Protein AF-A0A9P5NKW7-F1 (afdb_monomer)

Secondary structure (DSSP, 8-state):
-----SS--EEEEEETTEEEEEEEES-SSSS--S---PPPSS--EEEEE--SPPPTTTHHHHHHHHHT---TT--EEEE---GGG---TT-HHHHHHHHH-TT--EEEE-HHHHHHHHTSPTT---STT--EEEEES--TTT---HHHHHHHHTT----EEEEES---SB-GGGGGSTTPEEEEE-TTSSPEEEEETTSS-GGGGB-TTHHHHHHHHHHHHHS--PPP---

Organism: Gymnopilus junonius (NCBI:txid109634)

Nearest PDB structures (foldseek):
  4yrd-assembly1_B  TM=2.987E-01  e=3.226E-01  Staphylococcus aureus subsp. aureus Mu50
  3k9e-assembly1_A  TM=4.308E-01  e=2.677E+00  Escherichia coli O6

Mean predicted aligned error: 11.88 Å

Sequence (231 aa):
MYFTSNKAISLSVKLKNYNFEFGVVPSIDSPLPRISTERPTHKPTFYINLSSKFPSGSTNSFLTSFANIHFPSCAYLDFRPHPSSGLNERWPEVSAFIKSLSSVETLATVDYGIDVLQKCPEGELIMPSLRKIKLDNATPEDIHWSFLAVREKLGVPVSVLYLSGSQIGDWGFCDNFHGMKVVWKSGLGETEAEYTCGTGEPEKLNFGYLQRLDEELLELALAPVLPPNFQ

Foldseek 3Di:
DDDDPPPDQWDWDDDPQFTKIKGFDPDPPDDDDDDDPDDDPDQGQIEIARATQDDPPVVLVVLQVQLPDADQRNQEYEYEYDPNSPLDLDRVSLLSNQQSQQNHQEYEYEQVRQVSQVSRDQLDDGNLNHAEYEYEPYEPVSHDCVVQVSCVVVVRHHQEYEYYDDYAAQPLVCLVVANRKYWYADPPDNDIDIDGRVPPCSVVRHPHPRPVCNVVVVCVVPPPPDPPPDD

Radius of gyration: 20.82 Å; Cα contacts (8 Å, |Δi|>4): 394; chains: 1; bounding box: 42×44×82 Å

Solvent-accessible surface area (backbone atoms only — not comparable to full-atom values): 13249 Å² total; per-residue (Å²): 138,88,85,87,64,101,74,71,56,56,52,70,51,72,48,97,95,25,56,35,38,30,35,42,59,79,72,91,88,64,82,85,69,77,87,75,88,75,80,71,92,62,84,66,36,25,34,45,36,46,60,35,61,52,63,89,83,47,52,57,64,50,32,48,62,46,29,77,42,80,38,85,55,28,35,32,34,36,42,36,51,45,92,83,42,70,84,58,79,79,47,68,34,58,43,40,28,49,50,27,34,46,37,19,29,32,39,34,30,30,50,63,30,52,56,57,59,52,48,34,66,85,94,61,84,58,29,68,44,32,32,33,36,37,37,43,60,40,48,58,87,80,43,83,59,62,56,55,55,52,30,43,77,72,74,45,47,59,46,33,41,34,48,39,78,72,59,46,39,64,44,36,73,52,32,79,45,66,68,22,31,41,34,34,68,52,77,99,53,91,49,74,42,76,48,59,22,60,74,82,63,40,73,81,40,49,38,69,64,62,64,64,53,54,51,53,50,49,51,63,72,66,50,78,80,74,74,82,83,83,127

Structure (mmCIF, N/CA/C/O backbone):
data_AF-A0A9P5NKW7-F1
#
_entry.id   AF-A0A9P5NKW7-F1
#
loop_
_atom_site.group_PDB
_atom_site.id
_atom_site.type_symbol
_atom_site.label_atom_id
_atom_site.label_alt_id
_atom_site.label_comp_id
_atom_site.label_asym_id
_atom_site.label_entity_id
_atom_site.label_seq_id
_atom_site.pdbx_PDB_ins_code
_atom_site.Cartn_x
_atom_site.Cartn_y
_atom_site.Cartn_z
_atom_site.occupancy
_atom_site.B_iso_or_equiv
_atom_site.auth_seq_id
_atom_site.auth_comp_id
_atom_site.auth_asym_id
_atom_site.auth_atom_id
_atom_site.pdbx_PDB_model_num
ATOM 1 N N . MET A 1 1 ? 13.248 -13.276 -21.783 1.00 32.78 1 MET A N 1
ATOM 2 C CA . MET A 1 1 ? 12.673 -14.530 -21.245 1.00 32.78 1 MET A CA 1
ATOM 3 C C . MET A 1 1 ? 11.161 -14.380 -21.334 1.00 32.78 1 MET A C 1
ATOM 5 O O . MET A 1 1 ? 10.641 -13.454 -20.732 1.00 32.78 1 MET A O 1
ATOM 9 N N . TYR A 1 2 ? 10.482 -15.164 -22.175 1.00 25.14 2 TYR A N 1
ATOM 10 C CA . TYR A 1 2 ? 9.037 -15.033 -22.393 1.00 25.14 2 TYR A CA 1
ATOM 11 C C . TYR A 1 2 ? 8.303 -16.031 -21.499 1.00 25.14 2 TYR A C 1
ATOM 13 O O . TYR A 1 2 ? 8.447 -17.237 -21.681 1.00 25.14 2 TYR A O 1
ATOM 21 N N . PHE A 1 3 ? 7.535 -15.530 -20.535 1.00 37.25 3 PHE A N 1
ATOM 22 C CA . PHE A 1 3 ? 6.660 -16.354 -19.710 1.00 37.25 3 PHE A CA 1
ATOM 23 C C . PHE A 1 3 ? 5.241 -16.258 -20.263 1.00 37.25 3 PHE A C 1
ATOM 25 O O . PHE A 1 3 ? 4.563 -15.251 -20.087 1.00 37.25 3 PHE A O 1
ATOM 32 N N . THR A 1 4 ? 4.783 -17.302 -20.950 1.00 35.28 4 THR A N 1
ATOM 33 C CA . THR A 1 4 ? 3.357 -17.490 -21.230 1.00 35.28 4 THR A CA 1
ATOM 34 C C . THR A 1 4 ? 2.832 -18.459 -20.192 1.00 35.28 4 THR A C 1
ATOM 36 O O . THR A 1 4 ? 3.225 -19.621 -20.129 1.00 35.28 4 THR A O 1
ATOM 39 N N . SER A 1 5 ? 2.018 -17.950 -19.279 1.00 37.78 5 SER A N 1
ATOM 40 C CA . SER A 1 5 ? 1.606 -18.735 -18.134 1.00 37.78 5 SER A CA 1
ATOM 41 C C . SER A 1 5 ? 0.165 -18.433 -17.761 1.00 37.78 5 SER A C 1
ATOM 43 O O . SER A 1 5 ? -0.155 -17.654 -16.870 1.00 37.78 5 SER A O 1
ATOM 45 N N . ASN A 1 6 ? -0.712 -19.183 -18.397 1.00 37.75 6 ASN A N 1
ATOM 46 C CA . ASN A 1 6 ? -2.067 -19.433 -17.944 1.00 37.75 6 ASN A CA 1
ATOM 47 C C . ASN A 1 6 ? -2.066 -20.514 -16.829 1.00 37.75 6 ASN A C 1
ATOM 49 O O . ASN A 1 6 ? -3.134 -20.968 -16.427 1.00 37.75 6 ASN A O 1
ATOM 53 N N . LYS A 1 7 ? -0.880 -20.995 -16.395 1.00 36.28 7 LYS A N 1
ATOM 54 C CA . LYS A 1 7 ? -0.697 -22.193 -15.549 1.00 36.28 7 LYS A CA 1
ATOM 55 C C . LYS A 1 7 ? 0.488 -22.177 -14.564 1.00 36.28 7 LYS A C 1
ATOM 57 O O . LYS A 1 7 ? 0.599 -23.122 -13.791 1.00 36.28 7 LYS A O 1
ATOM 62 N N . ALA A 1 8 ? 1.403 -21.209 -14.592 1.00 39.75 8 ALA A N 1
ATOM 63 C CA . ALA A 1 8 ? 2.494 -21.158 -13.617 1.00 39.75 8 ALA A CA 1
ATOM 64 C C . ALA A 1 8 ? 1.936 -20.785 -12.247 1.00 39.75 8 ALA A C 1
ATOM 66 O O . ALA A 1 8 ? 1.213 -19.803 -12.092 1.00 39.75 8 ALA A O 1
ATOM 67 N N . ILE A 1 9 ? 2.284 -21.627 -11.280 1.00 41.47 9 ILE A N 1
ATOM 68 C CA . ILE A 1 9 ? 1.837 -21.562 -9.889 1.00 41.47 9 ILE A CA 1
ATOM 69 C C . ILE A 1 9 ? 2.855 -20.780 -9.050 1.00 41.47 9 ILE A C 1
ATOM 71 O O . ILE A 1 9 ? 2.509 -20.244 -8.014 1.00 41.47 9 ILE A O 1
ATOM 75 N N . SER A 1 10 ? 4.107 -20.671 -9.489 1.00 39.38 10 SER A N 1
ATOM 76 C CA . SER A 1 10 ? 5.105 -19.750 -8.948 1.00 39.38 10 SER A CA 1
ATOM 77 C C . SER A 1 10 ? 6.335 -19.717 -9.849 1.00 39.38 10 SER A C 1
ATOM 79 O O . SER A 1 10 ? 6.621 -20.672 -10.568 1.00 39.38 10 SER A O 1
ATOM 81 N N . LEU A 1 11 ? 7.058 -18.603 -9.841 1.00 43.22 11 LEU A N 1
ATOM 82 C CA . LEU A 1 11 ? 8.404 -18.462 -10.378 1.00 43.22 11 LEU A CA 1
ATOM 83 C C . LEU A 1 11 ? 9.271 -17.868 -9.258 1.00 43.22 11 LEU A C 1
ATOM 85 O O . LEU A 1 11 ? 9.282 -16.677 -9.040 1.00 43.22 11 LEU A O 1
ATOM 89 N N . SER A 1 12 ? 10.019 -18.664 -8.504 1.00 41.38 12 SER A N 1
ATOM 90 C CA . SER A 1 12 ? 10.963 -18.108 -7.520 1.00 41.38 12 SER A CA 1
ATOM 91 C C . SER A 1 12 ? 12.331 -17.908 -8.178 1.00 41.38 12 SER A C 1
ATOM 93 O O . SER A 1 12 ? 12.957 -18.880 -8.599 1.00 41.38 12 SER A O 1
ATOM 95 N N . VAL A 1 13 ? 12.802 -16.663 -8.302 1.00 42.28 13 VAL A N 1
ATOM 96 C CA . VAL A 1 13 ? 14.152 -16.334 -8.788 1.00 42.28 13 VAL A CA 1
ATOM 97 C C . VAL A 1 13 ? 15.055 -16.060 -7.583 1.00 42.28 13 VAL A C 1
ATOM 99 O O . VAL A 1 13 ? 15.195 -14.939 -7.104 1.00 42.28 13 VAL A O 1
ATOM 102 N N . LYS A 1 14 ? 15.699 -17.114 -7.079 1.00 37.34 14 LYS A N 1
ATOM 103 C CA . LYS A 1 14 ? 16.679 -17.013 -5.988 1.00 37.34 14 LYS A CA 1
ATOM 104 C C . LYS A 1 14 ? 18.072 -16.804 -6.575 1.00 37.34 14 LYS A C 1
ATOM 106 O O . LYS A 1 14 ? 18.708 -17.751 -7.035 1.00 37.34 14 LYS A O 1
ATOM 111 N N . LEU A 1 15 ? 18.554 -15.566 -6.569 1.00 37.56 15 LEU A N 1
ATOM 112 C CA . LEU A 1 15 ? 19.948 -15.249 -6.887 1.00 37.56 15 LEU A CA 1
ATOM 113 C C . LEU A 1 15 ? 20.721 -15.335 -5.572 1.00 37.56 15 LEU A C 1
ATOM 115 O O . LEU A 1 15 ? 20.361 -14.640 -4.640 1.00 37.56 15 LEU A O 1
ATOM 119 N N . LYS A 1 16 ? 21.727 -16.213 -5.440 1.00 34.19 16 LYS A N 1
ATOM 120 C CA . LYS A 1 16 ? 22.488 -16.432 -4.185 1.00 34.19 16 LYS A CA 1
ATOM 121 C C . LYS A 1 16 ? 22.707 -15.116 -3.398 1.00 34.19 16 LYS A C 1
ATOM 123 O O . LYS A 1 16 ? 23.483 -14.277 -3.845 1.00 34.19 16 LYS A O 1
ATOM 128 N N . ASN A 1 17 ? 22.038 -14.994 -2.241 1.00 39.59 17 ASN A N 1
ATOM 129 C CA . ASN A 1 17 ? 21.960 -13.849 -1.303 1.00 39.59 17 ASN A CA 1
ATOM 130 C C . ASN A 1 17 ? 20.841 -12.806 -1.516 1.00 39.59 17 ASN A C 1
ATOM 132 O O . ASN A 1 17 ? 20.752 -11.869 -0.727 1.00 39.59 17 ASN A O 1
ATOM 136 N N . TYR A 1 18 ? 19.956 -13.001 -2.495 1.00 48.72 18 TYR A N 1
ATOM 137 C CA . TYR A 1 18 ? 18.837 -12.128 -2.853 1.00 48.72 18 TYR A CA 1
ATOM 138 C C . TYR A 1 18 ? 17.641 -12.977 -3.340 1.00 48.72 18 TYR A C 1
ATOM 140 O O . TYR A 1 18 ? 17.708 -13.688 -4.345 1.00 48.72 18 TYR A O 1
ATOM 148 N N . ASN A 1 19 ? 16.534 -12.936 -2.607 1.00 45.62 19 ASN A N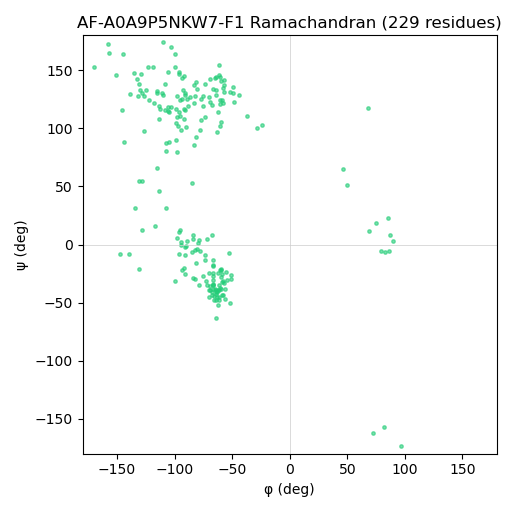 1
ATOM 149 C CA . ASN A 1 19 ? 15.293 -13.632 -2.928 1.00 45.62 19 ASN A CA 1
ATOM 150 C C . ASN A 1 19 ? 14.357 -12.735 -3.753 1.00 45.62 19 ASN A C 1
ATOM 152 O O . ASN A 1 19 ? 13.874 -11.712 -3.266 1.00 45.62 19 ASN A O 1
ATOM 156 N N . PHE A 1 20 ? 14.068 -13.155 -4.981 1.00 51.59 20 PHE A N 1
ATOM 157 C CA . PHE A 1 20 ? 12.930 -12.675 -5.756 1.00 51.59 20 PHE A CA 1
ATOM 158 C C . PHE A 1 20 ? 11.947 -13.824 -5.872 1.00 51.59 20 PHE A C 1
ATOM 160 O O . PHE A 1 20 ? 12.329 -14.942 -6.219 1.00 51.59 20 PHE A O 1
ATOM 167 N N . GLU A 1 21 ? 10.682 -13.578 -5.578 1.00 50.88 21 GLU A N 1
ATOM 168 C CA . GLU A 1 21 ? 9.674 -14.621 -5.671 1.00 50.88 21 GLU A CA 1
ATOM 169 C C . GLU A 1 21 ? 8.461 -14.127 -6.436 1.00 50.88 21 GLU A C 1
ATOM 171 O O . GLU A 1 21 ? 7.901 -13.079 -6.142 1.00 50.88 21 GLU A O 1
ATOM 176 N N . PHE A 1 22 ? 8.072 -14.900 -7.435 1.00 50.91 22 PHE A N 1
ATOM 177 C CA . PHE A 1 22 ? 6.792 -14.830 -8.101 1.00 50.91 22 PHE A CA 1
ATOM 178 C C . PHE A 1 22 ? 6.003 -16.063 -7.661 1.00 50.91 22 PHE A C 1
ATOM 180 O O . PHE A 1 22 ? 6.562 -17.158 -7.598 1.00 50.91 22 PHE A O 1
ATOM 187 N N . GLY A 1 23 ? 4.717 -15.937 -7.371 1.00 47.47 23 GLY A N 1
ATOM 188 C CA . GLY A 1 23 ? 3.928 -17.050 -6.839 1.00 47.47 23 GLY A CA 1
ATOM 189 C C . GLY A 1 23 ? 2.441 -16.907 -7.081 1.00 47.47 23 GLY A C 1
ATOM 190 O O . GLY A 1 23 ? 1.994 -15.829 -7.431 1.00 47.47 23 GLY A O 1
ATOM 191 N N . VAL A 1 24 ? 1.680 -17.983 -6.913 1.00 42.53 24 VAL A N 1
ATOM 192 C CA . VAL A 1 24 ? 0.218 -18.030 -6.866 1.00 42.53 24 VAL A CA 1
ATOM 193 C C . VAL A 1 24 ? -0.148 -18.436 -5.451 1.00 42.53 24 VAL A C 1
ATOM 195 O O . VAL A 1 24 ? 0.241 -19.516 -5.007 1.00 42.53 24 VAL A O 1
ATOM 198 N N . VAL A 1 25 ? -0.879 -17.587 -4.733 1.00 48.41 25 VAL A N 1
ATOM 199 C CA . VAL A 1 25 ? -1.237 -17.879 -3.341 1.00 48.41 25 VAL A CA 1
ATOM 200 C C . VAL A 1 25 ? -2.578 -18.609 -3.251 1.00 48.41 25 VAL A C 1
ATOM 202 O O . VAL A 1 25 ? -3.577 -18.087 -3.752 1.00 48.41 25 VAL A O 1
ATOM 205 N N . PRO A 1 26 ? -2.668 -19.749 -2.545 1.00 40.06 26 PRO A N 1
ATOM 206 C CA . PRO A 1 26 ? -3.897 -20.180 -1.905 1.00 40.06 26 PRO A CA 1
ATOM 207 C C . PRO A 1 26 ? -3.871 -19.687 -0.445 1.00 40.06 26 PRO A C 1
ATOM 209 O O . PRO A 1 26 ? -3.238 -20.306 0.399 1.00 40.06 26 PRO A O 1
ATOM 212 N N . SER A 1 27 ? -4.543 -18.569 -0.148 1.00 36.41 27 SER A N 1
ATOM 213 C CA . SER A 1 27 ? -4.674 -17.925 1.183 1.00 36.41 27 SER A CA 1
ATOM 214 C C . SER A 1 27 ? -3.401 -17.296 1.799 1.00 36.41 27 SER A C 1
ATOM 216 O O . SER A 1 27 ? -2.413 -17.964 2.072 1.00 36.41 27 SER A O 1
ATOM 218 N N . ILE A 1 28 ? -3.435 -15.974 2.013 1.00 42.22 28 ILE A N 1
ATOM 219 C CA . ILE A 1 28 ? -2.327 -15.143 2.541 1.00 42.22 28 ILE A CA 1
ATOM 220 C C . ILE A 1 28 ? -2.354 -15.048 4.081 1.00 42.22 28 ILE A C 1
ATOM 222 O O . ILE A 1 28 ? -1.456 -14.466 4.678 1.00 42.22 28 ILE A O 1
ATOM 226 N N . ASP A 1 29 ? -3.329 -15.663 4.751 1.00 37.03 29 ASP A N 1
ATOM 227 C CA . ASP A 1 29 ? -3.593 -15.399 6.171 1.00 37.03 29 ASP A CA 1
ATOM 228 C C . ASP A 1 29 ? -3.172 -16.545 7.119 1.00 37.03 29 ASP A C 1
ATOM 230 O O . ASP A 1 29 ? -3.781 -16.745 8.165 1.00 37.03 29 ASP A O 1
ATOM 234 N N . SER A 1 30 ? -2.126 -17.326 6.809 1.00 30.80 30 SER A N 1
ATOM 235 C CA . SER A 1 30 ? -1.615 -18.357 7.740 1.00 30.80 30 SER A CA 1
ATOM 236 C C . SER A 1 30 ? -0.110 -18.634 7.593 1.00 30.80 30 SER A C 1
ATOM 238 O O . SER A 1 30 ? 0.407 -18.594 6.473 1.00 30.80 30 SER A O 1
ATOM 240 N N . PRO A 1 31 ? 0.615 -18.949 8.692 1.00 31.34 31 PRO A N 1
ATOM 241 C CA . PRO A 1 31 ? 1.996 -19.421 8.612 1.00 31.34 31 PRO A CA 1
ATOM 242 C C . PRO A 1 31 ? 2.040 -20.693 7.759 1.00 31.34 31 PRO A C 1
ATOM 244 O O . PRO A 1 31 ? 1.191 -21.564 7.933 1.00 31.34 31 PRO A O 1
ATOM 247 N N . LEU A 1 32 ? 3.010 -20.764 6.833 1.00 31.06 32 LEU A N 1
ATOM 248 C CA . LEU A 1 32 ? 3.194 -21.824 5.828 1.00 31.06 32 LEU A CA 1
ATOM 249 C C . LEU A 1 32 ? 2.649 -23.190 6.294 1.00 31.06 32 LEU A C 1
ATOM 251 O O . LEU A 1 32 ? 3.341 -23.900 7.035 1.00 31.06 32 LEU A O 1
ATOM 255 N N . PRO A 1 33 ? 1.446 -23.608 5.855 1.00 30.36 33 PRO A N 1
ATOM 256 C CA . PRO A 1 33 ? 1.021 -24.969 6.079 1.00 30.36 33 PRO A CA 1
ATOM 257 C C . PRO A 1 33 ? 1.890 -25.870 5.205 1.00 30.36 33 PRO A C 1
ATOM 259 O O . PRO A 1 33 ? 2.236 -25.538 4.066 1.00 30.36 33 PRO A O 1
ATOM 262 N N . ARG A 1 34 ? 2.247 -27.037 5.748 1.00 32.50 34 ARG A N 1
ATOM 263 C CA . ARG A 1 34 ? 2.820 -28.140 4.972 1.00 32.50 34 ARG A CA 1
ATOM 264 C C . ARG A 1 34 ? 2.017 -28.302 3.681 1.00 32.50 34 ARG A C 1
ATOM 266 O O . ARG A 1 34 ? 0.795 -28.380 3.741 1.00 32.50 34 ARG A O 1
ATOM 273 N N . ILE A 1 35 ? 2.740 -28.329 2.561 1.00 27.39 35 ILE A N 1
ATOM 274 C CA . ILE A 1 35 ? 2.269 -28.481 1.177 1.00 27.39 35 ILE A CA 1
ATOM 275 C C . ILE A 1 35 ? 0.912 -29.202 1.124 1.00 27.39 35 ILE A C 1
ATOM 277 O O . ILE A 1 35 ? 0.843 -30.421 1.279 1.00 27.39 35 ILE A O 1
ATOM 281 N N . SER A 1 36 ? -0.157 -28.433 0.912 1.00 30.86 36 SER A N 1
ATOM 282 C CA . SER A 1 36 ? -1.475 -28.970 0.582 1.00 30.86 36 SER A CA 1
ATOM 283 C C . SER A 1 36 ? -1.533 -29.252 -0.919 1.00 30.86 36 SER A C 1
ATOM 285 O O . SER A 1 36 ? -1.039 -28.468 -1.729 1.00 30.86 36 SER A O 1
ATOM 287 N N . THR A 1 37 ? -2.106 -30.397 -1.289 1.00 31.59 37 THR A N 1
ATOM 288 C CA . THR A 1 37 ? -2.250 -30.851 -2.684 1.00 31.59 37 THR A CA 1
ATOM 289 C C . THR A 1 37 ? -3.632 -30.550 -3.270 1.00 31.59 37 THR A C 1
ATOM 291 O O . THR A 1 37 ? -3.918 -30.930 -4.407 1.00 31.59 37 THR A O 1
ATOM 294 N N . GLU A 1 38 ? -4.490 -29.841 -2.536 1.00 27.61 38 GLU A N 1
ATOM 295 C CA . GLU A 1 38 ? -5.820 -29.476 -3.021 1.00 27.61 38 GLU A CA 1
ATOM 296 C C . GLU A 1 38 ? -5.769 -28.259 -3.955 1.00 27.61 38 GLU A C 1
ATOM 298 O O . GLU A 1 38 ? -5.106 -27.255 -3.688 1.00 27.61 38 GLU A O 1
ATOM 303 N N . ARG A 1 39 ? -6.469 -28.356 -5.095 1.00 32.16 39 ARG A N 1
ATOM 304 C CA . ARG A 1 39 ? -6.562 -27.273 -6.084 1.00 32.16 39 ARG A CA 1
ATOM 305 C C . ARG A 1 39 ? -7.395 -26.118 -5.515 1.00 32.16 39 ARG A C 1
ATOM 307 O O . ARG A 1 39 ? -8.573 -26.341 -5.237 1.00 32.16 39 ARG A O 1
ATOM 314 N N . PRO A 1 40 ? -6.867 -24.885 -5.436 1.00 36.88 40 PRO A N 1
ATOM 315 C CA . PRO A 1 40 ? -7.687 -23.735 -5.087 1.00 36.88 40 PRO A CA 1
ATOM 316 C C . PRO A 1 40 ? -8.749 -23.491 -6.172 1.00 36.88 40 PRO A C 1
ATOM 318 O O . PRO A 1 40 ? -8.454 -23.492 -7.367 1.00 36.88 40 PRO A O 1
ATOM 321 N N . THR A 1 41 ? -9.995 -23.287 -5.747 1.00 38.31 41 THR A N 1
ATOM 322 C CA . THR A 1 41 ? -11.176 -23.014 -6.590 1.00 38.31 41 THR A CA 1
ATOM 323 C C . THR A 1 41 ? -11.279 -21.552 -7.049 1.00 38.31 41 THR A C 1
ATOM 325 O O . THR A 1 41 ? -12.154 -21.218 -7.847 1.00 38.31 41 THR A O 1
ATOM 328 N N . HIS A 1 42 ? -10.379 -20.675 -6.592 1.00 44.00 42 HIS A N 1
ATOM 329 C CA . HIS A 1 42 ? -10.336 -19.252 -6.942 1.00 44.00 42 HIS A CA 1
ATOM 330 C C . HIS A 1 42 ? -9.287 -18.954 -8.029 1.00 44.00 42 HIS A C 1
ATOM 332 O O . HIS A 1 42 ? -8.297 -19.676 -8.163 1.00 44.00 42 HIS A O 1
ATOM 338 N N . LYS A 1 43 ? -9.507 -17.886 -8.822 1.00 44.34 43 LYS A N 1
ATOM 339 C CA . LYS A 1 43 ? -8.534 -17.390 -9.817 1.00 44.34 43 LYS A CA 1
ATOM 340 C C . LYS A 1 43 ? -7.152 -17.254 -9.155 1.00 44.34 43 LYS A C 1
ATOM 342 O O . LYS A 1 43 ? -7.085 -16.733 -8.046 1.00 44.34 43 LYS A O 1
ATOM 347 N N . PRO A 1 44 ? -6.068 -17.697 -9.812 1.00 43.59 44 PRO A N 1
ATOM 348 C CA . PRO A 1 44 ? -4.741 -17.672 -9.217 1.00 43.59 44 PRO A CA 1
ATOM 349 C C . PRO A 1 44 ? -4.318 -16.230 -8.911 1.00 43.59 44 PRO A C 1
ATOM 351 O O . PRO A 1 44 ? -4.129 -15.430 -9.825 1.00 43.59 44 PRO A O 1
ATOM 354 N N . THR A 1 45 ? -4.170 -15.904 -7.627 1.00 49.69 45 THR A N 1
ATOM 355 C CA . THR A 1 45 ? -3.655 -14.612 -7.166 1.00 49.69 45 THR A CA 1
ATOM 356 C C . THR A 1 45 ? -2.140 -14.621 -7.319 1.00 49.69 45 THR A C 1
ATOM 358 O O . THR A 1 45 ? -1.444 -15.211 -6.494 1.00 49.69 45 THR A O 1
ATOM 361 N N . PHE A 1 46 ? -1.629 -14.030 -8.400 1.00 50.38 46 PHE A N 1
ATOM 362 C CA . PHE A 1 46 ? -0.187 -13.901 -8.602 1.00 50.38 46 PHE A CA 1
ATOM 363 C C . PHE A 1 46 ? 0.393 -12.829 -7.665 1.00 50.38 46 PHE A C 1
ATOM 365 O O . PHE A 1 46 ? -0.245 -11.789 -7.520 1.00 50.38 46 PHE A O 1
ATOM 372 N N . TYR A 1 47 ? 1.563 -13.078 -7.058 1.00 52.78 47 TYR A N 1
ATOM 373 C CA . TYR A 1 47 ? 2.342 -12.107 -6.277 1.00 52.78 47 TYR A CA 1
ATOM 374 C C . TYR A 1 47 ? 3.764 -11.935 -6.805 1.00 52.78 47 TYR A C 1
ATOM 376 O O . TYR A 1 47 ? 4.325 -12.860 -7.390 1.00 52.78 47 TYR A O 1
ATOM 384 N N . ILE A 1 48 ? 4.344 -10.755 -6.569 1.00 56.81 48 ILE A N 1
ATOM 385 C CA . ILE A 1 48 ? 5.764 -10.441 -6.784 1.00 56.81 48 ILE A CA 1
ATOM 386 C C . ILE A 1 48 ? 6.325 -9.978 -5.440 1.00 56.81 48 ILE A C 1
ATOM 388 O O . ILE A 1 48 ? 5.770 -9.042 -4.874 1.00 56.81 48 ILE A O 1
ATOM 392 N N . ASN A 1 49 ? 7.391 -10.612 -4.948 1.00 57.91 49 ASN A N 1
ATOM 393 C CA . ASN A 1 49 ? 8.120 -10.217 -3.743 1.00 57.91 49 ASN A CA 1
ATOM 394 C C . ASN A 1 49 ? 9.495 -9.633 -4.112 1.00 57.91 49 ASN A C 1
ATOM 396 O O . ASN A 1 49 ? 10.347 -10.339 -4.661 1.00 57.91 49 ASN A O 1
ATOM 400 N N . LEU A 1 50 ? 9.700 -8.347 -3.803 1.00 60.69 50 LEU A N 1
ATOM 401 C CA . LEU A 1 50 ? 10.947 -7.601 -4.043 1.00 60.69 50 LEU A CA 1
ATOM 402 C C . LEU A 1 50 ? 11.651 -7.197 -2.730 1.00 60.69 50 LEU A C 1
ATOM 404 O O . LEU A 1 50 ? 12.074 -6.055 -2.572 1.00 60.69 50 LEU A O 1
ATOM 408 N N . SER A 1 51 ? 11.776 -8.118 -1.772 1.00 51.94 51 SER A N 1
ATOM 409 C CA . SER A 1 51 ? 12.359 -7.850 -0.440 1.00 51.94 51 SER A CA 1
ATOM 410 C C . SER A 1 51 ? 13.893 -7.820 -0.373 1.00 51.94 51 SER A C 1
ATOM 412 O O . SER A 1 51 ? 14.476 -7.628 0.696 1.00 51.94 51 SER A O 1
ATOM 414 N N . SER A 1 52 ? 14.584 -8.001 -1.498 1.00 53.28 52 SER A N 1
ATOM 415 C CA . SER A 1 52 ? 16.031 -8.227 -1.503 1.00 53.28 52 SER A CA 1
ATOM 416 C C . SER A 1 52 ? 16.842 -7.028 -1.968 1.00 53.28 52 SER A C 1
ATOM 418 O O . SER A 1 52 ? 16.436 -6.271 -2.847 1.00 53.28 52 SER A O 1
ATOM 420 N N . LYS A 1 53 ? 18.053 -6.896 -1.416 1.00 57.56 53 LYS A N 1
ATOM 421 C CA . LYS A 1 53 ? 19.103 -6.054 -2.002 1.00 57.56 53 LYS A CA 1
ATOM 422 C C . LYS A 1 53 ? 19.342 -6.543 -3.439 1.00 57.56 53 LYS A C 1
ATOM 424 O O . LYS A 1 53 ? 19.346 -7.737 -3.693 1.00 57.56 53 LYS A O 1
ATOM 429 N N . PHE A 1 54 ? 19.497 -5.657 -4.405 1.00 56.78 54 PHE A N 1
ATOM 430 C CA . PHE A 1 54 ? 19.908 -6.081 -5.741 1.00 56.78 54 PHE A CA 1
ATOM 431 C C . PHE A 1 54 ? 21.436 -6.017 -5.823 1.00 56.78 54 PHE A C 1
ATOM 433 O O . PHE A 1 54 ? 22.027 -5.106 -5.236 1.00 56.78 54 PHE A O 1
ATOM 440 N N . PRO A 1 55 ? 22.106 -6.928 -6.553 1.00 61.75 55 PRO A N 1
ATOM 441 C CA . PRO A 1 55 ? 23.486 -6.696 -6.955 1.00 61.75 55 PRO A CA 1
ATOM 442 C C . PRO A 1 55 ? 23.590 -5.330 -7.642 1.00 61.75 55 PRO A C 1
ATOM 444 O O . PRO A 1 55 ? 22.784 -5.033 -8.534 1.00 61.75 55 PRO A O 1
ATOM 447 N N . SER A 1 56 ? 24.565 -4.510 -7.246 1.00 61.91 56 SER A N 1
ATOM 448 C CA . SER A 1 56 ? 24.773 -3.17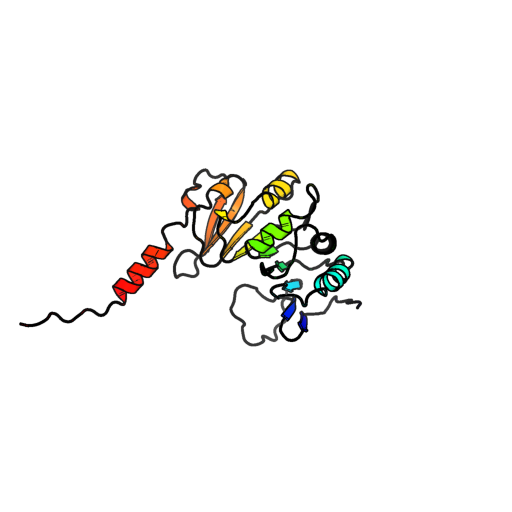4 -7.811 1.00 61.91 56 SER A CA 1
ATOM 449 C C . SER A 1 56 ? 24.769 -3.221 -9.345 1.00 61.91 56 SER A C 1
ATOM 451 O O . SER A 1 56 ? 25.533 -3.971 -9.948 1.00 61.91 56 SER A O 1
ATOM 453 N N . GLY A 1 57 ? 23.880 -2.446 -9.974 1.00 63.81 57 GLY A N 1
ATOM 454 C CA . GLY A 1 57 ? 23.746 -2.359 -11.435 1.00 63.81 57 GLY A CA 1
ATOM 455 C C . GLY A 1 57 ? 22.835 -3.402 -12.103 1.00 63.81 57 GLY A C 1
ATOM 456 O O . GLY A 1 57 ? 22.578 -3.286 -13.297 1.00 63.81 57 GLY A O 1
ATOM 457 N N . SER A 1 58 ? 22.304 -4.392 -11.376 1.00 70.38 58 SER A N 1
ATOM 458 C CA . SER A 1 58 ? 21.409 -5.418 -11.953 1.00 70.38 58 SER A CA 1
ATOM 459 C C . SER A 1 58 ? 19.916 -5.079 -11.864 1.00 70.38 58 SER A C 1
ATOM 461 O O . SER A 1 58 ? 19.117 -5.596 -12.648 1.00 70.38 58 SER A O 1
ATOM 463 N N . THR A 1 59 ? 19.540 -4.177 -10.954 1.00 71.81 59 THR A N 1
ATOM 464 C CA . THR A 1 59 ? 18.152 -3.767 -10.716 1.00 71.81 59 THR A CA 1
ATOM 465 C C . THR A 1 59 ? 17.497 -3.183 -11.961 1.00 71.81 59 THR A C 1
ATOM 467 O O . THR A 1 59 ? 16.377 -3.560 -12.285 1.00 71.81 59 THR A O 1
ATOM 470 N N . ASN A 1 60 ? 18.203 -2.322 -12.702 1.00 72.06 60 ASN A N 1
ATOM 471 C CA . ASN A 1 60 ? 17.642 -1.660 -13.884 1.00 72.06 60 ASN A CA 1
ATOM 472 C C . ASN A 1 60 ? 17.342 -2.667 -14.986 1.00 72.06 60 ASN A C 1
ATOM 474 O O . ASN A 1 60 ? 16.234 -2.685 -15.513 1.00 72.06 60 ASN A O 1
ATOM 478 N N . SER A 1 61 ? 18.291 -3.550 -15.300 1.00 75.56 61 SER A N 1
ATOM 479 C CA . SER A 1 61 ? 18.103 -4.597 -16.310 1.00 75.56 61 SER A CA 1
ATOM 480 C C . SER A 1 61 ? 16.951 -5.533 -15.947 1.00 75.56 61 SER A C 1
ATOM 482 O O . SER A 1 61 ? 16.172 -5.935 -16.816 1.00 75.56 61 SER A O 1
ATOM 484 N N . PHE A 1 62 ? 16.816 -5.849 -14.656 1.00 75.12 62 PHE A N 1
ATOM 485 C CA . PHE A 1 62 ? 15.692 -6.618 -14.144 1.00 75.12 62 PHE A CA 1
ATOM 486 C C . PHE A 1 62 ? 14.383 -5.850 -14.343 1.00 75.12 62 PHE A C 1
ATOM 488 O O . PHE A 1 62 ? 13.562 -6.277 -15.146 1.00 75.12 62 PHE A O 1
ATOM 495 N N . LEU A 1 63 ? 14.211 -4.685 -13.718 1.00 77.75 63 LEU A N 1
ATOM 496 C CA . LEU A 1 63 ? 12.982 -3.886 -13.794 1.00 77.75 63 LEU A CA 1
ATOM 497 C C . LEU A 1 63 ? 12.581 -3.542 -15.233 1.00 77.75 63 LEU A C 1
ATOM 499 O O . LEU A 1 63 ? 11.408 -3.653 -15.572 1.00 77.75 63 LEU A O 1
ATOM 503 N N . THR A 1 64 ? 13.539 -3.240 -16.112 1.00 80.62 64 THR A N 1
ATOM 504 C CA . THR A 1 64 ? 13.295 -3.004 -17.549 1.00 80.62 64 THR A CA 1
ATOM 505 C C . THR A 1 64 ? 12.690 -4.227 -18.235 1.00 80.62 64 THR A C 1
ATOM 507 O O . THR A 1 64 ? 11.811 -4.105 -19.092 1.00 80.62 64 THR A O 1
ATOM 510 N N . SER A 1 65 ? 13.130 -5.428 -17.851 1.00 79.50 65 SER A N 1
ATOM 511 C CA . SER A 1 65 ? 12.566 -6.673 -18.376 1.00 79.50 65 SER A CA 1
ATOM 512 C C . SER A 1 65 ? 11.114 -6.861 -17.933 1.00 79.50 65 SER A C 1
ATOM 514 O O . SER A 1 65 ? 10.320 -7.379 -18.710 1.00 79.50 65 SER A O 1
ATOM 516 N N . PHE A 1 66 ? 10.752 -6.410 -16.726 1.00 77.38 66 PHE A N 1
ATOM 517 C CA . PHE A 1 66 ? 9.388 -6.502 -16.188 1.00 77.38 66 PHE A CA 1
ATOM 518 C C . PHE A 1 66 ? 8.470 -5.360 -16.636 1.00 77.38 66 PHE A C 1
ATOM 520 O O . PHE A 1 66 ? 7.270 -5.573 -16.783 1.00 77.38 66 PHE A O 1
ATOM 527 N N . ALA A 1 67 ? 9.017 -4.179 -16.915 1.00 81.69 67 ALA A N 1
ATOM 528 C CA . ALA A 1 67 ? 8.271 -3.019 -17.399 1.00 81.69 67 ALA A CA 1
ATOM 529 C C . ALA A 1 67 ? 7.521 -3.297 -18.711 1.00 81.69 67 ALA A C 1
ATOM 531 O O . ALA A 1 67 ? 6.442 -2.762 -18.940 1.00 81.69 67 ALA A O 1
ATOM 532 N N . ASN A 1 68 ? 8.068 -4.178 -19.554 1.00 78.81 68 ASN A N 1
ATOM 533 C CA . ASN A 1 68 ? 7.462 -4.562 -20.830 1.00 78.81 68 ASN A CA 1
ATOM 534 C C . ASN A 1 68 ? 6.536 -5.785 -20.730 1.00 78.81 68 ASN A C 1
ATOM 536 O O . ASN A 1 68 ? 5.952 -6.202 -21.731 1.00 78.81 68 ASN A O 1
ATOM 540 N N . ILE A 1 69 ? 6.415 -6.394 -19.547 1.00 78.56 69 ILE A N 1
ATOM 541 C CA . ILE A 1 69 ? 5.546 -7.549 -19.325 1.00 78.56 69 ILE A CA 1
ATOM 542 C C . ILE A 1 69 ? 4.218 -7.042 -18.774 1.00 78.56 69 ILE A C 1
ATOM 544 O O . ILE A 1 69 ? 4.170 -6.362 -17.753 1.00 78.56 69 ILE A O 1
ATOM 548 N N . HIS A 1 70 ? 3.125 -7.397 -19.445 1.00 75.38 70 HIS A N 1
ATOM 549 C CA . HIS A 1 70 ? 1.787 -7.146 -18.931 1.00 75.38 70 HIS A CA 1
ATOM 550 C C . HIS A 1 70 ? 1.407 -8.246 -17.939 1.00 75.38 70 HIS A C 1
ATOM 552 O O . HIS A 1 70 ? 1.469 -9.433 -18.270 1.00 75.38 70 HIS A O 1
ATOM 558 N N . PHE A 1 71 ? 0.971 -7.853 -16.743 1.00 77.31 71 PHE A N 1
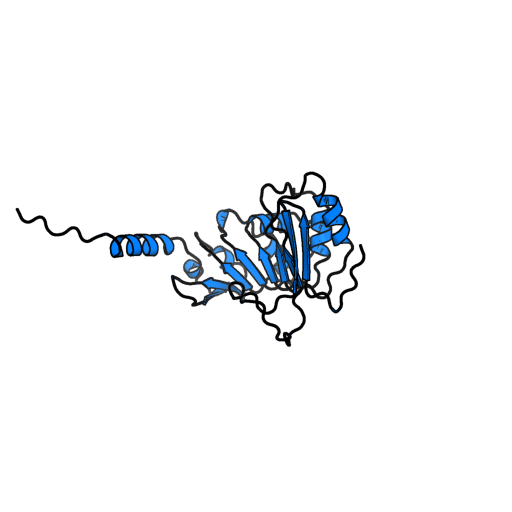ATOM 559 C CA . PHE A 1 71 ? 0.509 -8.769 -15.704 1.00 77.31 71 PHE A CA 1
ATOM 560 C C . PHE A 1 71 ? -1.016 -8.670 -15.570 1.00 77.31 71 PHE A C 1
ATOM 562 O O . PHE A 1 71 ? -1.491 -7.994 -14.664 1.00 77.31 71 PHE A O 1
ATOM 569 N N . PRO A 1 72 ? -1.821 -9.315 -16.440 1.00 75.94 72 PRO A N 1
ATOM 570 C CA . PRO A 1 72 ? -3.284 -9.176 -16.426 1.00 75.94 72 PRO A CA 1
ATOM 571 C C . PRO A 1 72 ? -3.977 -9.899 -15.261 1.00 75.94 72 PRO A C 1
ATOM 573 O O . PRO A 1 72 ? -5.187 -9.776 -15.102 1.00 75.94 72 PRO A O 1
ATOM 576 N N . SER A 1 73 ? -3.254 -10.720 -14.497 1.00 76.88 73 SER A N 1
ATOM 577 C CA . SER A 1 73 ? -3.815 -11.561 -13.425 1.00 76.88 73 SER A CA 1
ATOM 578 C C . SER A 1 73 ? -3.081 -11.403 -12.089 1.00 76.88 73 SER A C 1
ATOM 580 O O . SER A 1 73 ? -3.265 -12.207 -11.178 1.00 76.88 73 SER A O 1
ATOM 582 N N . CYS A 1 74 ? -2.230 -10.385 -11.969 1.00 79.00 74 CYS A N 1
ATOM 583 C CA . CYS A 1 74 ? -1.530 -10.056 -10.733 1.00 79.00 74 CYS A CA 1
ATOM 584 C C . CYS A 1 74 ? -2.450 -9.224 -9.850 1.00 79.00 74 CYS A C 1
ATOM 586 O O . CYS A 1 74 ? -2.400 -8.008 -9.907 1.00 79.00 74 CYS A O 1
ATOM 588 N N . ALA A 1 75 ? -3.303 -9.876 -9.059 1.00 83.94 75 ALA A N 1
ATOM 589 C CA . ALA A 1 75 ? -4.206 -9.182 -8.142 1.00 83.94 75 ALA A CA 1
ATOM 590 C C . ALA A 1 75 ? -3.528 -8.766 -6.822 1.00 83.94 75 ALA A C 1
ATOM 592 O O . ALA A 1 75 ? -4.062 -7.920 -6.104 1.00 83.94 75 ALA A O 1
ATOM 593 N N . TYR A 1 76 ? -2.359 -9.322 -6.493 1.00 82.56 76 TYR A N 1
ATOM 594 C CA . TYR A 1 76 ? -1.642 -9.037 -5.252 1.00 82.56 76 TYR A CA 1
ATOM 595 C C . TYR A 1 76 ? -0.175 -8.705 -5.537 1.00 82.56 76 TYR A C 1
ATOM 597 O O . TYR A 1 76 ? 0.473 -9.367 -6.334 1.00 82.56 76 TYR A O 1
ATOM 605 N N . LEU A 1 77 ? 0.384 -7.707 -4.867 1.00 84.94 77 LEU A N 1
ATOM 606 C CA . LEU A 1 77 ? 1.796 -7.345 -4.969 1.00 84.94 77 LEU A CA 1
ATOM 607 C C . LEU A 1 77 ? 2.403 -7.267 -3.570 1.00 84.94 77 LEU A C 1
ATOM 609 O O . LEU A 1 77 ? 1.836 -6.586 -2.729 1.00 84.94 77 LEU A O 1
ATOM 613 N N . ASP A 1 78 ? 3.548 -7.909 -3.324 1.00 83.88 78 ASP A N 1
ATOM 614 C CA . ASP A 1 78 ? 4.312 -7.769 -2.075 1.00 83.88 78 ASP A CA 1
ATOM 615 C C . ASP A 1 78 ? 5.589 -6.958 -2.326 1.00 83.88 78 ASP A C 1
ATOM 617 O O . ASP A 1 78 ? 6.663 -7.468 -2.655 1.00 83.88 78 ASP A O 1
ATOM 621 N N . PHE A 1 79 ? 5.471 -5.645 -2.227 1.00 85.75 79 PHE A N 1
ATOM 622 C CA . PHE A 1 79 ? 6.539 -4.716 -2.539 1.00 85.75 79 PHE A CA 1
ATOM 623 C C . PHE A 1 79 ? 7.155 -4.154 -1.261 1.00 85.75 79 PHE A C 1
ATOM 625 O O . PHE A 1 79 ? 6.758 -3.103 -0.779 1.00 85.75 79 PHE A O 1
ATOM 632 N N . ARG A 1 80 ? 8.158 -4.844 -0.711 1.00 84.56 80 ARG A N 1
ATOM 633 C CA . ARG A 1 80 ? 8.869 -4.417 0.509 1.00 84.56 80 ARG A CA 1
ATOM 634 C C . ARG A 1 80 ? 10.333 -4.086 0.221 1.00 84.56 80 ARG A C 1
ATOM 636 O O . ARG A 1 80 ? 11.217 -4.822 0.664 1.00 84.56 80 ARG A O 1
ATOM 643 N N . PRO A 1 81 ? 10.621 -3.036 -0.566 1.00 79.50 81 PRO A N 1
ATOM 644 C CA . PRO A 1 81 ? 11.998 -2.685 -0.869 1.00 79.50 81 PRO A CA 1
ATOM 645 C C . PRO A 1 81 ? 12.763 -2.350 0.417 1.00 79.50 81 PRO A C 1
ATOM 647 O O . PRO A 1 81 ? 12.228 -1.748 1.344 1.00 79.50 81 PRO A O 1
ATOM 650 N N . HIS A 1 82 ? 14.042 -2.716 0.475 1.00 79.81 82 HIS A N 1
ATOM 651 C CA . HIS A 1 82 ? 14.913 -2.283 1.567 1.00 79.81 82 HIS A CA 1
ATOM 652 C C . HIS A 1 82 ? 15.414 -0.856 1.282 1.00 79.81 82 HIS A C 1
ATOM 654 O O . HIS A 1 82 ? 15.860 -0.610 0.158 1.00 79.81 82 HIS A O 1
ATOM 660 N N . PRO A 1 83 ? 15.503 0.044 2.281 1.00 79.94 83 PRO A N 1
ATOM 661 C CA . PRO A 1 83 ? 16.115 1.373 2.119 1.00 79.94 83 PRO A CA 1
ATOM 662 C C . PRO A 1 83 ? 17.523 1.389 1.494 1.00 79.94 83 PRO A C 1
ATOM 664 O O . PRO A 1 83 ? 17.929 2.350 0.853 1.00 79.94 83 PRO A O 1
ATOM 667 N N . SER A 1 84 ? 18.280 0.296 1.637 1.00 74.06 84 SER A N 1
ATOM 668 C CA . SER A 1 84 ? 19.634 0.143 1.089 1.00 74.06 84 SER A CA 1
ATOM 669 C C . SER A 1 84 ? 19.667 -0.442 -0.328 1.00 74.06 84 SER A C 1
ATOM 671 O O . SER A 1 84 ? 20.743 -0.684 -0.868 1.00 74.06 84 SER A O 1
ATOM 673 N N . SER A 1 85 ? 18.504 -0.690 -0.940 1.00 69.50 85 SER A N 1
ATOM 674 C CA . SER A 1 85 ? 18.389 -1.235 -2.300 1.00 69.50 85 SER A CA 1
ATOM 675 C C . SER A 1 85 ? 18.899 -0.278 -3.380 1.00 69.50 85 SER A C 1
ATOM 677 O O . SER A 1 85 ? 19.093 -0.698 -4.520 1.00 69.50 85 SER A O 1
ATOM 679 N N . GLY A 1 86 ? 19.120 0.995 -3.035 1.00 67.62 86 GLY A N 1
ATOM 680 C CA . GLY A 1 86 ? 19.550 2.017 -3.983 1.00 67.62 86 GLY A CA 1
ATOM 681 C C . GLY A 1 86 ? 18.472 2.383 -5.004 1.00 67.62 86 GLY A C 1
ATOM 682 O O . GLY A 1 86 ? 18.787 3.072 -5.971 1.00 67.62 86 GLY A O 1
ATOM 683 N N . LEU A 1 87 ? 17.223 1.942 -4.793 1.00 70.44 87 LEU A N 1
ATOM 684 C CA . LEU A 1 87 ? 16.059 2.403 -5.542 1.00 70.44 87 LEU A CA 1
ATOM 685 C C . LEU A 1 87 ? 15.886 3.897 -5.257 1.00 70.44 87 LEU A C 1
ATOM 687 O O . LEU A 1 87 ? 15.375 4.293 -4.212 1.00 70.44 87 LEU A O 1
ATOM 691 N N . ASN A 1 88 ? 16.395 4.735 -6.155 1.00 61.88 88 ASN A N 1
ATOM 692 C CA . ASN A 1 88 ? 16.316 6.179 -6.004 1.00 61.88 88 ASN A CA 1
ATOM 693 C C . ASN A 1 88 ? 15.171 6.771 -6.841 1.00 61.88 88 ASN A C 1
ATOM 695 O O . ASN A 1 88 ? 14.635 6.143 -7.751 1.00 61.88 88 ASN A O 1
ATOM 699 N N . GLU A 1 89 ? 14.820 8.008 -6.496 1.00 52.38 89 GLU A N 1
ATOM 700 C CA . GLU A 1 89 ? 13.692 8.837 -6.957 1.00 52.38 89 GLU A CA 1
ATOM 701 C C . GLU A 1 89 ? 13.530 9.013 -8.470 1.00 52.38 89 GLU A C 1
ATOM 703 O O . GLU A 1 89 ? 12.567 9.629 -8.913 1.00 52.38 89 GLU A O 1
ATOM 708 N N . ARG A 1 90 ? 14.476 8.538 -9.281 1.00 58.28 90 ARG A N 1
ATOM 709 C CA . ARG A 1 90 ? 14.572 8.903 -10.697 1.00 58.28 90 ARG A CA 1
ATOM 710 C C . ARG A 1 90 ? 14.798 7.716 -11.605 1.00 58.28 90 ARG A C 1
ATOM 712 O O . ARG A 1 90 ? 15.495 7.871 -12.598 1.00 58.28 90 ARG A O 1
ATOM 719 N N . TRP A 1 91 ? 14.296 6.536 -11.264 1.00 71.81 91 TRP A N 1
ATOM 720 C CA . TRP A 1 91 ? 14.462 5.362 -12.120 1.00 71.81 91 TRP A CA 1
ATOM 721 C C . TRP A 1 91 ? 13.212 5.184 -12.981 1.00 71.81 91 TRP A C 1
ATOM 723 O O . TRP A 1 91 ? 12.194 4.692 -12.475 1.00 71.81 91 TRP A O 1
ATOM 733 N N . PRO A 1 92 ? 13.250 5.579 -14.275 1.00 79.88 92 PRO A N 1
ATOM 734 C CA . PRO A 1 92 ? 12.149 5.339 -15.205 1.00 79.88 92 PRO A CA 1
ATOM 735 C C . PRO A 1 92 ? 11.699 3.879 -15.205 1.00 79.88 92 PRO A C 1
ATOM 737 O O . PRO A 1 92 ? 10.524 3.600 -15.414 1.00 79.88 92 PRO A O 1
ATOM 740 N N . GLU A 1 93 ? 12.615 2.952 -14.929 1.00 82.38 93 GLU A N 1
ATOM 741 C CA . GLU A 1 93 ? 12.380 1.515 -14.897 1.00 82.38 93 GLU A CA 1
ATOM 742 C C . GLU A 1 93 ? 11.456 1.097 -13.749 1.00 82.38 93 GLU A C 1
ATOM 744 O O . GLU A 1 93 ? 10.573 0.268 -13.962 1.00 82.38 93 GLU A O 1
ATOM 749 N N . VAL A 1 94 ? 11.615 1.677 -12.550 1.00 81.62 94 VAL A N 1
ATOM 750 C CA . VAL A 1 94 ?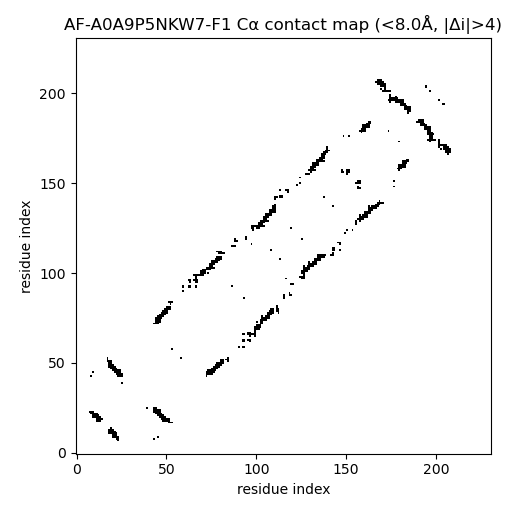 10.717 1.411 -11.408 1.00 81.62 94 VAL A CA 1
ATOM 751 C C . VAL A 1 94 ? 9.321 1.909 -11.744 1.00 81.62 94 VAL A C 1
ATOM 753 O O . VAL A 1 94 ? 8.350 1.174 -11.597 1.00 81.62 94 VAL A O 1
ATOM 756 N N . SER A 1 95 ? 9.223 3.138 -12.254 1.00 84.81 95 SER A N 1
ATOM 757 C CA . SER A 1 95 ? 7.938 3.715 -12.637 1.00 84.81 95 SER A CA 1
ATOM 758 C C . SER A 1 95 ? 7.263 2.899 -13.742 1.00 84.81 95 SER A C 1
ATOM 760 O O . SER A 1 95 ? 6.084 2.574 -13.629 1.00 84.81 95 SER A O 1
ATOM 762 N N . ALA A 1 96 ? 8.004 2.502 -14.778 1.00 86.25 96 ALA A N 1
ATOM 763 C CA . ALA A 1 96 ? 7.484 1.686 -15.870 1.00 86.25 96 ALA A CA 1
ATOM 764 C C . ALA A 1 96 ? 7.035 0.296 -15.392 1.00 86.25 96 ALA A C 1
ATOM 766 O O . ALA A 1 96 ? 5.983 -0.183 -15.809 1.00 86.25 96 ALA A O 1
ATOM 767 N N . PHE A 1 97 ? 7.779 -0.323 -14.471 1.00 85.81 97 PHE A N 1
ATOM 768 C CA . PHE A 1 97 ? 7.369 -1.565 -13.820 1.00 85.81 97 PHE A CA 1
ATOM 769 C C . PHE A 1 97 ? 6.075 -1.392 -13.019 1.00 85.81 97 PHE A C 1
ATOM 771 O O . PHE A 1 97 ? 5.118 -2.123 -13.239 1.00 85.81 97 PHE A O 1
ATOM 778 N N . ILE A 1 98 ? 5.993 -0.398 -12.137 1.00 87.75 98 ILE A N 1
ATOM 779 C CA . ILE A 1 98 ? 4.792 -0.151 -11.328 1.00 87.75 98 ILE A CA 1
ATOM 780 C C . ILE A 1 98 ? 3.572 0.172 -12.212 1.00 87.75 98 ILE A C 1
ATOM 782 O O . ILE A 1 98 ? 2.455 -0.261 -11.921 1.00 87.75 98 ILE A O 1
ATOM 786 N N . LYS A 1 99 ? 3.772 0.871 -13.335 1.00 87.31 99 LYS A N 1
ATOM 787 C CA . LYS A 1 99 ? 2.725 1.139 -14.336 1.00 87.31 99 LYS A CA 1
ATOM 788 C C . LYS A 1 99 ? 2.246 -0.126 -15.054 1.00 87.31 99 LYS A C 1
ATOM 790 O O . LYS A 1 99 ? 1.075 -0.186 -15.427 1.00 87.31 99 LYS A O 1
ATOM 795 N N . SER A 1 100 ? 3.094 -1.143 -15.227 1.00 87.00 100 SER A N 1
ATOM 796 C CA . SER A 1 100 ? 2.696 -2.400 -15.881 1.00 87.00 100 SER A CA 1
ATOM 797 C C . SER A 1 100 ? 1.796 -3.288 -15.004 1.00 87.00 100 SER A C 1
ATOM 799 O O . SER A 1 100 ? 1.133 -4.200 -15.508 1.00 87.00 100 SER A O 1
ATOM 801 N N . LEU A 1 101 ? 1.694 -2.984 -13.705 1.00 88.56 101 LEU A N 1
ATOM 802 C CA . LEU A 1 101 ? 0.896 -3.699 -12.704 1.00 88.56 101 LEU A CA 1
ATOM 803 C C . LEU A 1 101 ? -0.569 -3.226 -12.662 1.00 88.56 101 LEU A C 1
ATOM 805 O O . LEU A 1 101 ? -1.119 -2.875 -11.618 1.00 88.56 101 LEU A O 1
ATOM 809 N N . SER A 1 102 ? -1.227 -3.221 -13.820 1.00 90.81 102 SER A N 1
ATOM 810 C CA . SER A 1 102 ? -2.582 -2.679 -13.990 1.00 90.81 102 SER A CA 1
ATOM 811 C C . SER A 1 102 ? -3.680 -3.454 -13.249 1.00 90.81 102 SER A C 1
ATOM 813 O O . SER A 1 102 ? -4.700 -2.866 -12.883 1.00 90.81 102 SER A O 1
ATOM 815 N N . SER A 1 103 ? -3.477 -4.753 -13.007 1.00 88.31 103 SER A N 1
ATOM 816 C CA . SER A 1 103 ? -4.458 -5.641 -12.364 1.00 88.31 103 SER A CA 1
ATOM 817 C C . SER A 1 103 ? -4.294 -5.790 -10.849 1.00 88.31 103 SER A C 1
ATOM 819 O O . SER A 1 103 ? -5.103 -6.479 -10.234 1.00 88.31 103 SER A O 1
ATOM 821 N N . VAL A 1 104 ? -3.297 -5.139 -10.235 1.00 89.00 104 VAL A N 1
ATOM 822 C CA . VAL A 1 104 ? -3.046 -5.254 -8.789 1.00 89.00 104 VAL A CA 1
ATOM 823 C C . VAL A 1 104 ? -4.179 -4.610 -8.009 1.00 89.00 104 VAL A C 1
ATOM 825 O O . VAL A 1 104 ? -4.416 -3.414 -8.135 1.00 89.00 104 VAL A O 1
ATOM 828 N N . GLU A 1 105 ? -4.852 -5.409 -7.184 1.00 91.94 105 GLU A N 1
ATOM 829 C CA . GLU A 1 105 ? -5.946 -4.999 -6.301 1.00 91.94 105 GLU A CA 1
ATOM 830 C C . GLU A 1 105 ? -5.468 -4.793 -4.860 1.00 91.94 105 GLU A C 1
ATOM 832 O O . GLU A 1 105 ? -6.004 -3.944 -4.143 1.00 91.94 105 GLU A O 1
ATOM 837 N N . THR A 1 106 ? -4.453 -5.552 -4.437 1.00 90.25 106 THR A N 1
ATOM 838 C CA . THR A 1 106 ? -3.869 -5.500 -3.091 1.00 90.25 106 THR A CA 1
ATOM 839 C C . THR A 1 106 ? -2.360 -5.302 -3.151 1.00 90.25 106 THR A C 1
ATOM 841 O O . THR A 1 106 ? -1.659 -6.074 -3.797 1.00 90.25 106 THR A O 1
ATOM 844 N N . LEU A 1 107 ? -1.855 -4.310 -2.428 1.00 91.88 107 LEU A N 1
ATOM 845 C CA . LEU A 1 107 ? -0.431 -4.042 -2.253 1.00 91.88 107 LEU A CA 1
ATOM 846 C C . LEU A 1 107 ? -0.041 -4.311 -0.802 1.00 91.88 107 LEU A C 1
ATOM 848 O O . LEU A 1 107 ? -0.512 -3.603 0.076 1.00 91.88 107 LEU A O 1
ATOM 852 N N . ALA A 1 108 ? 0.834 -5.273 -0.543 1.00 89.56 108 ALA A N 1
ATOM 853 C CA . ALA A 1 108 ? 1.557 -5.375 0.715 1.00 89.56 108 ALA A CA 1
ATOM 854 C C . ALA A 1 108 ? 2.899 -4.649 0.612 1.00 89.56 108 ALA A C 1
ATOM 856 O O . ALA A 1 108 ? 3.609 -4.808 -0.378 1.00 89.56 108 ALA A O 1
ATOM 857 N N . THR A 1 109 ? 3.237 -3.832 1.603 1.00 89.88 109 THR A N 1
ATOM 858 C CA . THR A 1 109 ? 4.438 -2.991 1.584 1.00 89.88 109 THR A CA 1
ATOM 859 C C . THR A 1 109 ? 4.872 -2.599 2.998 1.00 89.88 109 THR A C 1
ATOM 861 O O . THR A 1 109 ? 4.181 -2.867 3.978 1.00 89.88 109 THR A O 1
ATOM 864 N N . VAL A 1 110 ? 6.039 -1.968 3.078 1.00 88.44 110 VAL A N 1
ATOM 865 C CA . VAL A 1 110 ? 6.531 -1.187 4.225 1.00 88.44 110 VAL A CA 1
ATOM 866 C C . VAL A 1 110 ? 6.541 0.302 3.856 1.00 88.44 110 VAL A C 1
ATOM 868 O O . VAL A 1 110 ? 6.329 0.636 2.685 1.00 88.44 110 VAL A O 1
ATOM 871 N N . ASP A 1 111 ? 6.850 1.176 4.808 1.00 88.94 111 ASP A N 1
ATOM 872 C CA . ASP A 1 111 ? 6.881 2.645 4.657 1.00 88.94 111 ASP A CA 1
ATOM 873 C C . ASP A 1 111 ? 7.716 3.082 3.462 1.00 88.94 111 ASP A C 1
ATOM 875 O O . ASP A 1 111 ? 7.233 3.741 2.543 1.00 88.94 111 ASP A O 1
ATOM 879 N N . TYR A 1 112 ? 8.936 2.552 3.380 1.00 86.56 112 TYR A N 1
ATOM 880 C CA . TYR A 1 112 ? 9.840 2.839 2.273 1.00 86.56 112 TYR A CA 1
ATOM 881 C C . TYR A 1 112 ? 9.271 2.434 0.900 1.00 86.56 112 TYR A C 1
ATOM 883 O O . TYR A 1 112 ? 9.603 3.032 -0.122 1.00 86.56 112 TYR A O 1
ATOM 891 N N . GLY A 1 113 ? 8.399 1.425 0.834 1.00 87.88 113 GLY A N 1
ATOM 892 C CA . GLY A 1 113 ? 7.724 1.079 -0.415 1.00 87.88 113 GLY A CA 1
ATOM 893 C C . GLY A 1 113 ? 6.661 2.104 -0.813 1.00 87.88 113 GLY A C 1
ATOM 894 O O . GLY A 1 113 ? 6.550 2.407 -2.000 1.00 87.88 113 GLY A O 1
ATOM 895 N N . ILE A 1 114 ? 5.948 2.706 0.147 1.00 90.19 114 ILE A N 1
ATOM 896 C CA . ILE A 1 114 ? 5.034 3.832 -0.115 1.00 90.19 114 ILE A CA 1
ATOM 897 C C . ILE A 1 114 ? 5.811 5.046 -0.633 1.00 90.19 114 ILE A C 1
ATOM 899 O O . ILE A 1 114 ? 5.396 5.646 -1.630 1.00 90.19 114 ILE A O 1
ATOM 903 N N . ASP A 1 115 ? 6.969 5.348 -0.044 1.00 87.50 115 ASP A N 1
ATOM 904 C CA . ASP A 1 115 ? 7.841 6.430 -0.516 1.00 87.50 115 ASP A CA 1
ATOM 905 C C . ASP A 1 115 ? 8.263 6.227 -1.971 1.00 87.50 115 ASP A C 1
ATOM 907 O O . ASP A 1 115 ? 8.236 7.159 -2.776 1.00 87.50 115 ASP A O 1
ATOM 911 N N . VAL A 1 116 ? 8.630 4.996 -2.344 1.00 86.31 116 VAL A N 1
ATOM 912 C CA . VAL A 1 116 ? 8.987 4.662 -3.731 1.00 86.31 116 VAL A CA 1
ATOM 913 C C . VAL A 1 116 ? 7.808 4.890 -4.682 1.00 86.31 116 VAL A C 1
ATOM 915 O O . VAL A 1 116 ? 8.008 5.397 -5.787 1.00 86.31 116 VAL A O 1
ATOM 918 N N . LEU A 1 117 ? 6.577 4.564 -4.276 1.00 88.44 117 LEU A N 1
ATOM 919 C CA . LEU A 1 117 ? 5.393 4.764 -5.119 1.00 88.44 117 LEU A CA 1
ATOM 920 C C . LEU A 1 117 ? 5.082 6.240 -5.366 1.00 88.44 117 LEU A C 1
ATOM 922 O O . LEU A 1 117 ? 4.653 6.595 -6.461 1.00 88.44 117 LEU A O 1
ATOM 926 N N . GLN A 1 118 ? 5.332 7.109 -4.393 1.00 86.06 118 GLN A N 1
ATOM 927 C CA . GLN A 1 118 ? 5.093 8.553 -4.532 1.00 86.06 118 GLN A CA 1
ATOM 928 C C . GLN A 1 118 ? 6.045 9.254 -5.465 1.00 86.06 118 GLN A C 1
ATOM 930 O O . GLN A 1 118 ? 5.725 10.300 -6.017 1.00 86.06 118 GLN A O 1
ATOM 935 N N . LYS A 1 119 ? 7.223 8.668 -5.628 1.00 82.94 119 LYS A N 1
ATOM 936 C CA . LYS A 1 119 ? 8.255 9.168 -6.523 1.00 82.94 119 LYS A CA 1
ATOM 937 C C . LYS A 1 119 ? 7.951 8.824 -7.983 1.00 82.94 119 LYS A C 1
ATOM 939 O O . LYS A 1 119 ? 8.673 9.264 -8.875 1.00 82.94 119 LYS A O 1
ATOM 944 N N . CYS A 1 120 ? 6.895 8.049 -8.259 1.00 82.50 120 CYS A N 1
ATOM 945 C CA . CYS A 1 120 ? 6.376 7.929 -9.619 1.00 82.50 120 CYS A CA 1
ATOM 946 C C . CYS A 1 120 ? 5.909 9.310 -10.124 1.00 82.50 120 CYS A C 1
ATOM 948 O O . CYS A 1 120 ? 5.415 10.098 -9.321 1.00 82.50 120 CYS A O 1
ATOM 950 N N . PRO A 1 121 ? 6.055 9.615 -11.430 1.00 77.75 121 PRO A N 1
ATOM 951 C CA . PRO A 1 121 ? 5.726 10.928 -11.978 1.00 77.75 121 PRO A CA 1
ATOM 952 C C . PRO A 1 121 ? 4.343 11.417 -11.541 1.00 77.75 121 PRO A C 1
ATOM 954 O O . PRO A 1 121 ? 3.354 10.687 -11.653 1.00 77.75 121 PRO A O 1
ATOM 957 N N . GLU A 1 122 ? 4.290 12.653 -11.043 1.00 73.00 122 GLU A N 1
ATOM 958 C CA . GLU A 1 122 ? 3.050 13.261 -10.568 1.00 73.00 122 GLU A CA 1
ATOM 959 C C . GLU A 1 122 ? 1.976 13.273 -11.665 1.00 73.00 122 GLU A C 1
ATOM 961 O O . GLU A 1 122 ? 2.252 13.514 -12.840 1.00 73.00 122 GLU A O 1
ATOM 966 N N . GLY A 1 123 ? 0.726 13.022 -11.269 1.00 73.56 123 GLY A N 1
ATOM 967 C CA . GLY A 1 123 ? -0.427 13.037 -12.173 1.00 73.56 123 GLY A CA 1
ATOM 968 C C . GLY A 1 123 ? -0.641 11.751 -12.973 1.00 73.56 123 GLY A C 1
ATOM 969 O O . GLY A 1 123 ? -1.676 11.617 -13.625 1.00 73.56 123 GLY A O 1
ATOM 970 N N . GLU A 1 124 ? 0.271 10.781 -12.900 1.00 83.06 124 GLU A N 1
ATOM 971 C CA . GLU A 1 124 ? 0.075 9.484 -13.541 1.00 83.06 124 GLU A CA 1
ATOM 972 C C . GLU A 1 124 ? -0.590 8.471 -12.604 1.00 83.06 124 GLU A C 1
ATOM 974 O O . GLU A 1 124 ? -0.161 8.242 -11.472 1.00 83.06 124 GLU A O 1
ATOM 979 N N . LEU A 1 125 ? -1.639 7.811 -13.101 1.00 88.50 125 LEU A N 1
ATOM 980 C CA . LEU A 1 125 ? -2.302 6.747 -12.363 1.00 88.50 125 LEU A CA 1
ATOM 981 C C . LEU A 1 125 ? -1.480 5.455 -12.424 1.00 88.50 125 LEU A C 1
ATOM 983 O O . LEU A 1 125 ? -1.468 4.756 -13.437 1.00 88.50 125 LEU A O 1
ATOM 987 N N . ILE A 1 126 ? -0.851 5.099 -11.308 1.00 90.88 126 ILE A N 1
ATOM 988 C CA . ILE A 1 126 ? -0.214 3.793 -11.115 1.00 90.88 126 ILE A CA 1
ATOM 989 C C . ILE A 1 126 ? -1.166 2.800 -10.440 1.00 90.88 126 ILE A C 1
ATOM 991 O O . ILE A 1 126 ? -1.947 3.180 -9.570 1.00 90.88 126 ILE A O 1
ATOM 995 N N . MET A 1 127 ? -1.103 1.519 -10.829 1.00 92.44 127 MET A N 1
ATOM 996 C CA . MET A 1 127 ? -1.963 0.440 -10.305 1.00 92.44 127 MET A CA 1
ATOM 997 C C . MET A 1 127 ? -3.458 0.841 -10.241 1.00 92.44 127 MET A C 1
ATOM 999 O O . MET A 1 127 ? -4.031 0.974 -9.154 1.00 92.44 127 MET A O 1
ATOM 1003 N N . PRO A 1 128 ? -4.127 1.093 -11.383 1.00 94.31 128 PRO A N 1
ATOM 1004 C CA . PRO A 1 128 ? -5.519 1.564 -11.431 1.00 94.31 128 PRO A CA 1
ATOM 1005 C C . PRO A 1 128 ? -6.513 0.669 -10.668 1.00 94.31 128 PRO A C 1
ATOM 1007 O O . PRO A 1 128 ? -7.489 1.165 -10.098 1.00 94.31 128 PRO A O 1
ATOM 1010 N N . SER A 1 129 ? -6.247 -0.636 -10.593 1.00 94.88 129 SER A N 1
ATOM 1011 C CA . SER A 1 129 ? -7.102 -1.600 -9.888 1.00 94.88 129 SER A CA 1
ATOM 1012 C C . SER A 1 129 ? -6.866 -1.656 -8.377 1.00 94.88 129 SER A C 1
ATOM 1014 O O . SER A 1 129 ? -7.625 -2.326 -7.687 1.00 94.88 129 SER A O 1
ATOM 1016 N N . LEU A 1 130 ? -5.878 -0.932 -7.835 1.00 95.50 130 LEU A N 1
ATOM 1017 C CA . LEU A 1 130 ? -5.527 -1.015 -6.417 1.00 95.50 130 LEU A CA 1
ATOM 1018 C C . LEU A 1 130 ? -6.686 -0.520 -5.545 1.00 95.50 130 LEU A C 1
ATOM 1020 O O . LEU A 1 130 ? -7.236 0.562 -5.769 1.00 95.50 130 LEU A O 1
ATOM 1024 N N . ARG A 1 131 ? -7.073 -1.330 -4.560 1.00 96.75 131 ARG A N 1
ATOM 1025 C CA . ARG A 1 131 ? -8.156 -1.045 -3.604 1.00 96.75 131 ARG A CA 1
ATOM 1026 C C . ARG A 1 131 ? -7.745 -1.279 -2.157 1.00 96.75 131 ARG A C 1
ATOM 1028 O O . ARG A 1 131 ? -8.399 -0.736 -1.267 1.00 96.75 131 ARG A O 1
ATOM 1035 N N . LYS A 1 132 ? -6.702 -2.079 -1.924 1.00 96.25 132 LYS A N 1
ATOM 1036 C CA . LYS A 1 132 ? -6.252 -2.488 -0.594 1.00 96.25 132 LYS A CA 1
ATOM 1037 C C . LYS A 1 132 ? -4.752 -2.267 -0.443 1.00 96.25 132 LYS A C 1
ATOM 1039 O O . LYS A 1 132 ? -3.987 -2.688 -1.309 1.00 96.25 132 LYS A O 1
ATOM 1044 N N . ILE A 1 133 ? -4.334 -1.671 0.664 1.00 95.06 133 ILE A N 1
ATOM 1045 C CA . ILE A 1 133 ? -2.928 -1.615 1.072 1.00 95.06 133 ILE A CA 1
ATOM 1046 C C . ILE A 1 133 ? -2.790 -2.394 2.375 1.00 95.06 133 ILE A C 1
ATOM 1048 O O . ILE A 1 133 ? -3.575 -2.183 3.288 1.00 95.06 133 ILE A O 1
ATOM 1052 N N . LYS A 1 134 ? -1.823 -3.305 2.450 1.00 93.31 134 LYS A N 1
ATOM 1053 C CA . LYS A 1 134 ? -1.354 -3.934 3.682 1.00 93.31 134 LYS A CA 1
ATOM 1054 C C . LYS A 1 134 ? -0.005 -3.321 4.022 1.00 93.31 134 LYS A C 1
ATOM 1056 O O . LYS A 1 134 ? 0.944 -3.463 3.255 1.00 93.31 134 LYS A O 1
ATOM 1061 N N . LEU A 1 135 ? 0.064 -2.618 5.133 1.00 92.25 135 LEU A N 1
ATOM 1062 C CA . LEU A 1 135 ? 1.218 -1.840 5.520 1.00 92.25 135 LEU A CA 1
ATOM 1063 C C . LEU A 1 135 ? 1.784 -2.392 6.829 1.00 92.25 135 LEU A C 1
ATOM 1065 O O . LEU A 1 135 ? 1.072 -2.498 7.828 1.00 92.25 135 LEU A O 1
ATOM 1069 N N . ASP A 1 136 ? 3.050 -2.793 6.784 1.00 89.00 136 ASP A N 1
ATOM 1070 C CA . ASP A 1 136 ? 3.686 -3.573 7.841 1.00 89.00 136 ASP A CA 1
ATOM 1071 C C . ASP A 1 136 ? 4.728 -2.760 8.613 1.00 89.00 136 ASP A C 1
ATOM 1073 O O . ASP A 1 136 ? 5.640 -2.207 8.000 1.00 89.00 136 ASP A O 1
ATOM 1077 N N . ASN A 1 137 ? 4.614 -2.756 9.947 1.00 83.62 137 ASN A N 1
ATOM 1078 C CA . ASN A 1 137 ? 5.491 -2.040 10.891 1.00 83.62 137 ASN A CA 1
ATOM 1079 C C . ASN A 1 137 ? 5.704 -0.568 10.524 1.00 83.62 137 ASN A C 1
ATOM 1081 O O . ASN A 1 137 ? 6.837 -0.104 10.419 1.00 83.62 137 ASN A O 1
ATOM 1085 N N . ALA A 1 138 ? 4.591 0.11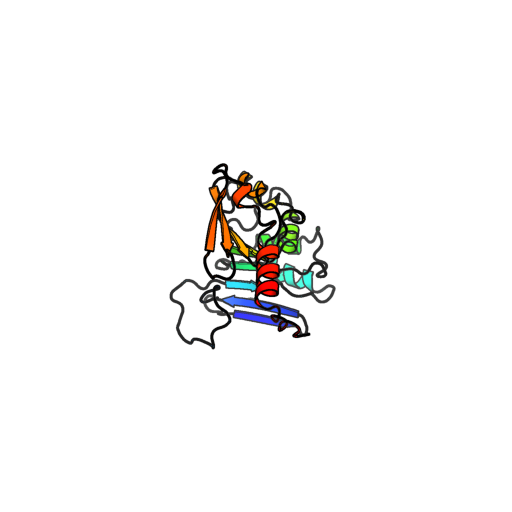9 10.306 1.00 84.38 138 ALA A N 1
ATOM 1086 C CA . ALA A 1 138 ? 4.570 1.472 9.803 1.00 84.38 138 ALA A CA 1
ATOM 1087 C C . ALA A 1 138 ? 4.448 2.522 10.893 1.00 84.38 138 ALA A C 1
ATOM 1089 O O . ALA A 1 138 ? 3.741 2.320 11.885 1.00 84.38 138 ALA A O 1
ATOM 1090 N N . THR A 1 139 ? 5.069 3.671 10.658 1.00 85.31 139 THR A N 1
ATOM 1091 C CA . THR A 1 139 ? 4.929 4.865 11.493 1.00 85.31 139 THR A CA 1
ATOM 1092 C C . THR A 1 139 ? 4.269 5.989 10.690 1.00 85.31 139 THR A C 1
ATOM 1094 O O . THR A 1 139 ? 4.669 6.289 9.566 1.00 85.31 139 THR A O 1
ATOM 1097 N N . PRO A 1 140 ? 3.242 6.659 11.240 1.00 84.81 140 PRO A N 1
ATOM 1098 C CA . PRO A 1 140 ? 2.500 7.675 10.499 1.00 84.81 140 PRO A CA 1
ATOM 1099 C C . PRO A 1 140 ? 3.352 8.918 10.188 1.00 84.81 140 PRO A C 1
ATOM 1101 O O . PRO A 1 140 ? 3.066 9.618 9.220 1.00 84.81 140 PRO A O 1
ATOM 1104 N N . GLU A 1 141 ? 4.398 9.175 10.983 1.00 81.69 141 GLU A N 1
ATOM 1105 C CA . GLU A 1 141 ? 5.315 10.314 10.833 1.00 81.69 141 GLU A CA 1
ATOM 1106 C C . GLU A 1 141 ? 6.272 10.172 9.641 1.00 81.69 141 GLU A C 1
ATOM 1108 O O . GLU A 1 141 ? 6.633 11.175 9.025 1.00 81.69 141 GLU A O 1
ATOM 1113 N N . ASP A 1 142 ? 6.656 8.941 9.297 1.00 71.56 142 ASP A N 1
ATOM 1114 C CA . ASP A 1 142 ? 7.657 8.667 8.260 1.00 71.56 142 ASP A CA 1
ATOM 1115 C C . ASP A 1 142 ? 7.036 8.495 6.870 1.00 71.56 142 ASP A C 1
ATOM 1117 O O . ASP A 1 142 ? 7.741 8.443 5.864 1.00 71.56 142 ASP A O 1
ATOM 1121 N N . ILE A 1 143 ? 5.706 8.430 6.800 1.00 76.38 143 ILE A N 1
ATOM 1122 C CA . ILE A 1 143 ? 4.993 8.146 5.566 1.00 76.38 143 ILE A CA 1
ATOM 1123 C C . ILE A 1 143 ? 4.387 9.432 5.047 1.00 76.38 143 ILE A C 1
ATOM 1125 O O . ILE A 1 143 ? 3.448 10.011 5.594 1.00 76.38 143 ILE A O 1
ATOM 1129 N N . HIS A 1 144 ? 4.889 9.866 3.906 1.00 80.56 144 HIS A N 1
ATOM 1130 C CA . HIS A 1 144 ? 4.150 10.809 3.094 1.00 80.56 144 HIS A CA 1
ATOM 1131 C C . HIS A 1 144 ? 2.872 10.107 2.599 1.00 80.56 144 HIS A C 1
ATOM 1133 O O . HIS A 1 144 ? 2.897 8.924 2.301 1.00 80.56 144 HIS A O 1
ATOM 1139 N N . TRP A 1 145 ? 1.728 10.784 2.497 1.00 85.50 145 TRP A N 1
ATOM 1140 C CA . TRP A 1 145 ? 0.464 10.152 2.050 1.00 85.50 145 TRP A CA 1
ATOM 1141 C C . TRP A 1 145 ? -0.072 10.749 0.749 1.00 85.50 145 TRP A C 1
ATOM 1143 O O . TRP A 1 145 ? -1.226 10.539 0.366 1.00 85.50 145 TRP A O 1
ATOM 1153 N N . SER A 1 146 ? 0.787 11.475 0.029 1.00 88.88 146 SER A N 1
ATOM 1154 C CA . SER A 1 146 ? 0.459 12.116 -1.248 1.00 88.88 146 SER A CA 1
ATOM 1155 C C . SER A 1 146 ? -0.043 11.105 -2.281 1.00 88.88 146 SER A C 1
ATOM 1157 O O . SER A 1 146 ? -0.953 11.420 -3.045 1.00 88.88 146 SER A O 1
ATOM 1159 N N . PHE A 1 147 ? 0.463 9.867 -2.250 1.00 90.12 147 PHE A N 1
ATOM 1160 C CA . PHE A 1 147 ? -0.011 8.773 -3.099 1.00 90.12 147 PHE A CA 1
ATOM 1161 C C . PHE A 1 147 ? -1.517 8.516 -2.947 1.00 90.12 147 PHE A C 1
ATOM 1163 O O . PHE A 1 147 ? -2.224 8.418 -3.951 1.00 90.12 147 PHE A O 1
ATOM 1170 N N . LEU A 1 148 ? -2.026 8.445 -1.712 1.00 92.44 148 LEU A N 1
ATOM 1171 C CA . LEU A 1 148 ? -3.455 8.228 -1.463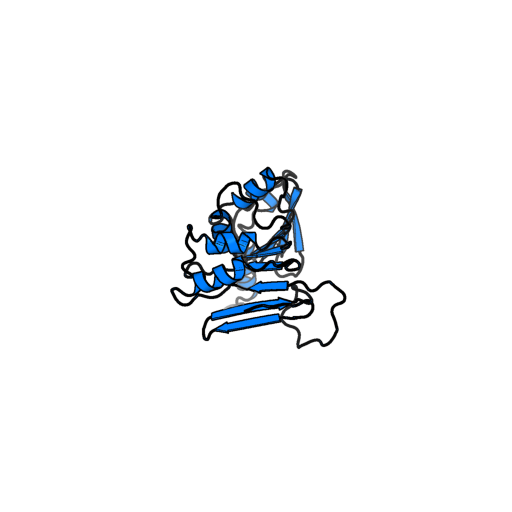 1.00 92.44 148 LEU A CA 1
ATOM 1172 C C . LEU A 1 148 ? -4.284 9.419 -1.949 1.00 92.44 148 LEU A C 1
ATOM 1174 O O . LEU A 1 148 ? -5.267 9.230 -2.665 1.00 92.44 148 LEU A O 1
ATOM 1178 N N . ALA A 1 149 ? -3.828 10.639 -1.652 1.00 92.50 149 ALA A N 1
ATOM 1179 C CA . ALA A 1 149 ? -4.502 11.866 -2.071 1.00 92.50 149 ALA A CA 1
ATOM 1180 C C . ALA A 1 149 ? -4.569 12.011 -3.602 1.00 92.50 149 ALA A C 1
ATOM 1182 O O . ALA A 1 149 ? -5.586 12.435 -4.149 1.00 92.50 149 ALA A O 1
ATOM 1183 N N . VAL A 1 150 ? -3.505 11.641 -4.322 1.00 91.81 150 VAL A N 1
ATOM 1184 C CA . VAL A 1 150 ? -3.494 11.641 -5.795 1.00 91.81 150 VAL A CA 1
ATOM 1185 C C . VAL A 1 150 ? -4.512 10.642 -6.340 1.00 91.81 150 VAL A C 1
ATOM 1187 O O . VAL A 1 150 ? -5.279 10.981 -7.239 1.00 91.81 150 VAL A O 1
ATOM 1190 N N . ARG A 1 151 ? -4.574 9.428 -5.786 1.00 93.94 151 ARG A N 1
ATOM 1191 C CA . ARG A 1 151 ? -5.541 8.409 -6.223 1.00 93.94 151 ARG A CA 1
ATOM 1192 C C . ARG A 1 151 ? -6.989 8.821 -5.995 1.00 93.94 151 ARG A C 1
ATOM 1194 O O . ARG A 1 151 ? -7.828 8.580 -6.861 1.00 93.94 151 ARG A O 1
ATOM 1201 N N . GLU A 1 152 ? -7.274 9.440 -4.856 1.00 94.38 152 GLU A N 1
ATOM 1202 C CA . GLU A 1 152 ? -8.595 9.986 -4.549 1.00 94.38 152 GLU A CA 1
ATOM 1203 C C . GLU A 1 152 ? -8.993 11.072 -5.557 1.00 94.38 152 GLU A C 1
ATOM 1205 O O . GLU A 1 152 ? -10.060 10.981 -6.164 1.00 94.38 152 GLU A O 1
ATOM 1210 N N . LYS A 1 153 ? -8.095 12.026 -5.843 1.00 93.81 153 LYS A N 1
ATOM 1211 C CA . LYS A 1 153 ? -8.312 13.066 -6.868 1.00 93.81 153 LYS A CA 1
ATOM 1212 C C . LYS A 1 153 ? -8.562 12.494 -8.266 1.00 93.81 153 LYS A C 1
ATOM 1214 O O . LYS A 1 153 ? -9.302 13.090 -9.043 1.00 93.81 153 LYS A O 1
ATOM 1219 N N . LEU A 1 154 ? -7.958 11.350 -8.587 1.00 93.69 154 LEU A N 1
ATOM 1220 C CA . LEU A 1 154 ? -8.141 10.641 -9.857 1.00 93.69 154 LEU A CA 1
ATOM 1221 C C . LEU A 1 154 ? -9.379 9.720 -9.874 1.00 93.69 154 LEU A C 1
ATOM 1223 O O . LEU A 1 154 ? -9.587 9.001 -10.851 1.00 93.69 154 LEU A O 1
ATOM 1227 N N . GLY A 1 155 ? -10.203 9.719 -8.820 1.00 95.75 155 GLY A N 1
ATOM 1228 C CA . GLY A 1 155 ? -11.447 8.944 -8.755 1.00 95.75 155 GLY A CA 1
ATOM 1229 C C . GLY A 1 155 ? -11.249 7.442 -8.534 1.00 95.75 155 GLY A C 1
ATOM 1230 O O . GLY A 1 155 ? -12.154 6.651 -8.799 1.00 95.75 155 GLY A O 1
ATOM 1231 N N . VAL A 1 156 ? -10.072 7.029 -8.058 1.00 96.50 156 VAL A N 1
ATOM 1232 C CA . VAL A 1 156 ? -9.718 5.622 -7.797 1.00 96.50 156 VAL A CA 1
ATOM 1233 C C . VAL A 1 156 ? -9.109 5.443 -6.398 1.00 96.50 156 VAL A C 1
ATOM 1235 O O . VAL A 1 156 ? -7.997 4.909 -6.265 1.00 96.50 156 VAL A O 1
ATOM 1238 N N . PRO A 1 157 ? -9.817 5.884 -5.337 1.00 96.56 157 PRO A N 1
ATOM 1239 C CA . PRO A 1 157 ? -9.300 5.854 -3.974 1.00 96.56 157 PRO A CA 1
ATOM 1240 C C . PRO A 1 157 ? -8.986 4.428 -3.508 1.00 96.56 157 PRO A C 1
ATOM 1242 O O . PRO A 1 157 ? -9.554 3.438 -3.984 1.00 96.56 157 PRO A O 1
ATOM 1245 N N . VAL A 1 158 ? -8.066 4.326 -2.551 1.00 97.06 158 VAL A N 1
ATOM 1246 C CA . VAL A 1 158 ? -7.849 3.087 -1.797 1.00 97.06 158 VAL A CA 1
ATOM 1247 C C . VAL A 1 158 ? -8.988 2.952 -0.793 1.00 97.06 158 VAL A C 1
ATOM 1249 O O . VAL A 1 158 ? -9.271 3.875 -0.043 1.00 97.06 158 VAL A O 1
ATOM 1252 N N . SER A 1 159 ? -9.655 1.801 -0.803 1.00 97.75 159 SER A N 1
ATOM 1253 C CA . SER A 1 159 ? -10.819 1.544 0.051 1.00 97.75 159 SER A CA 1
ATOM 1254 C C . SER A 1 159 ? -10.462 0.923 1.396 1.00 97.75 159 SER A C 1
ATOM 1256 O O . SER A 1 159 ? -11.232 1.060 2.339 1.00 97.75 159 SER A O 1
ATOM 1258 N N . VAL A 1 160 ? -9.332 0.212 1.489 1.00 98.00 160 VAL A N 1
ATOM 1259 C CA . VAL A 1 160 ? -8.924 -0.466 2.725 1.00 98.00 160 VAL A CA 1
ATOM 1260 C C . VAL A 1 160 ? -7.430 -0.301 2.972 1.00 98.00 160 VAL A C 1
ATOM 1262 O O . VAL A 1 160 ? -6.617 -0.611 2.098 1.00 98.00 160 VAL A O 1
ATOM 1265 N N . LEU A 1 161 ? -7.080 0.127 4.178 1.00 96.75 161 LEU A N 1
ATOM 1266 C CA . LEU A 1 161 ? -5.729 0.163 4.715 1.00 96.75 161 LEU A CA 1
ATOM 1267 C C . LEU A 1 161 ? -5.641 -0.833 5.874 1.00 96.75 161 LEU A C 1
ATOM 1269 O O . LEU A 1 161 ? -6.209 -0.617 6.937 1.00 96.75 161 LEU A O 1
ATOM 1273 N N . TYR A 1 162 ? -4.946 -1.941 5.657 1.00 95.38 162 TYR A N 1
ATOM 1274 C CA . TYR A 1 162 ? -4.612 -2.902 6.698 1.00 95.38 162 TYR A CA 1
ATOM 1275 C C . TYR A 1 162 ? -3.285 -2.506 7.328 1.00 95.38 162 TYR A C 1
ATOM 1277 O O . TYR A 1 162 ? -2.280 -2.403 6.628 1.00 95.38 162 TYR A O 1
ATOM 1285 N N . LEU A 1 163 ? -3.280 -2.348 8.640 1.00 92.81 163 LEU A N 1
ATOM 1286 C CA . LEU A 1 163 ? -2.102 -2.084 9.442 1.00 92.81 163 LEU A CA 1
ATOM 1287 C C . LEU A 1 163 ? -1.699 -3.382 10.152 1.00 92.81 163 LEU A C 1
ATOM 1289 O O . LEU A 1 163 ? -2.480 -3.952 10.919 1.00 92.81 163 LEU A O 1
ATOM 1293 N N . SER A 1 164 ? -0.499 -3.888 9.866 1.00 86.12 164 SER A N 1
ATOM 1294 C CA . SER A 1 164 ? 0.041 -5.114 10.469 1.00 86.12 164 SER A CA 1
ATOM 1295 C C . SER A 1 164 ? 1.327 -4.854 11.246 1.00 86.12 164 SER A C 1
ATOM 1297 O O . SER A 1 164 ? 2.071 -3.926 10.942 1.00 86.12 164 SER A O 1
ATOM 1299 N N . GLY A 1 165 ? 1.602 -5.682 12.252 1.00 80.69 165 GLY A N 1
ATOM 1300 C CA . GLY A 1 165 ? 2.784 -5.522 13.101 1.00 80.69 165 GLY A CA 1
ATOM 1301 C C . GLY A 1 165 ? 2.586 -4.490 14.212 1.00 80.69 165 GLY A C 1
ATOM 1302 O O . GLY A 1 165 ? 1.455 -4.232 14.629 1.00 80.69 165 GLY A O 1
ATOM 1303 N N . SER A 1 166 ? 3.687 -3.928 14.713 1.00 76.62 166 SER A N 1
ATOM 1304 C CA . SER A 1 166 ? 3.661 -2.964 15.820 1.00 76.62 166 SER A CA 1
ATOM 1305 C C . SER A 1 166 ? 3.329 -1.569 15.312 1.00 76.62 166 SER A C 1
ATOM 1307 O O . SER A 1 166 ? 4.208 -0.822 14.892 1.00 76.62 166 SER A O 1
ATOM 1309 N N . GLN A 1 167 ? 2.041 -1.240 15.324 1.00 80.88 167 GLN A N 1
ATOM 1310 C CA . GLN A 1 167 ? 1.542 0.074 14.935 1.00 80.88 167 GLN A CA 1
ATOM 1311 C C . GLN A 1 167 ? 1.665 1.025 16.119 1.00 80.88 167 GLN A C 1
ATOM 1313 O O . GLN A 1 167 ? 1.125 0.765 17.194 1.00 80.88 167 GLN A O 1
ATOM 1318 N N . ILE A 1 168 ? 2.396 2.117 15.921 1.00 83.50 168 ILE A N 1
ATOM 1319 C CA . ILE A 1 168 ? 2.655 3.124 16.948 1.00 83.50 168 ILE A CA 1
ATOM 1320 C C . ILE A 1 168 ? 2.319 4.495 16.363 1.00 83.50 168 ILE A C 1
ATOM 1322 O O . ILE A 1 168 ? 2.496 4.736 15.170 1.00 83.50 168 ILE A O 1
ATOM 1326 N N . GLY A 1 169 ? 1.837 5.393 17.219 1.00 88.62 169 GLY A N 1
ATOM 1327 C CA . GLY A 1 169 ? 1.589 6.787 16.869 1.00 88.62 169 GLY A CA 1
ATOM 1328 C C . GLY A 1 169 ? 0.142 7.085 16.495 1.00 88.62 169 GLY A C 1
ATOM 1329 O O . GLY A 1 169 ? -0.756 6.255 16.651 1.00 88.62 169 GLY A O 1
ATOM 1330 N N . ASP A 1 170 ? -0.070 8.316 16.046 1.00 91.94 170 ASP A N 1
ATOM 1331 C CA . ASP A 1 170 ? -1.382 8.859 15.716 1.00 91.94 170 ASP A CA 1
ATOM 1332 C C . ASP A 1 170 ? -1.677 8.718 14.217 1.00 91.94 170 ASP A C 1
ATOM 1334 O O . ASP A 1 170 ? -1.073 9.387 13.376 1.00 91.94 170 ASP A O 1
ATOM 1338 N N . TRP A 1 171 ? -2.624 7.842 13.885 1.00 93.25 171 TRP A N 1
ATOM 1339 C CA . TRP A 1 171 ? -3.112 7.630 12.523 1.00 93.25 171 TRP A CA 1
ATOM 1340 C C . TRP A 1 171 ? -4.381 8.430 12.215 1.00 93.25 171 TRP A C 1
ATOM 1342 O O . TRP A 1 171 ? -5.004 8.221 11.172 1.00 93.25 171 TRP A O 1
ATOM 1352 N N . GLY A 1 172 ? -4.757 9.386 13.069 1.00 93.69 172 GLY A N 1
ATOM 1353 C CA . GLY A 1 172 ? -5.933 10.239 12.898 1.00 93.69 172 GLY A CA 1
ATOM 1354 C C . GLY A 1 172 ? -5.962 10.998 11.568 1.00 93.69 172 GLY A C 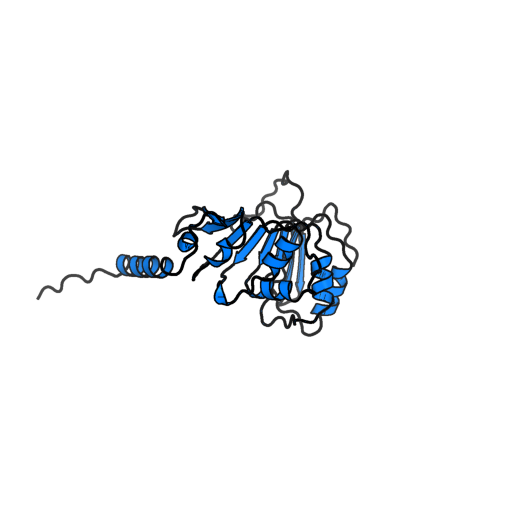1
ATOM 1355 O O . GLY A 1 172 ? -7.038 11.292 11.054 1.00 93.69 172 GLY A O 1
ATOM 1356 N N . PHE A 1 173 ? -4.808 11.235 10.930 1.00 92.44 173 PHE A N 1
ATOM 1357 C CA . PHE A 1 173 ? -4.744 11.838 9.592 1.00 92.44 173 PHE A CA 1
ATOM 1358 C C . PHE A 1 173 ? -5.496 11.022 8.523 1.00 92.44 173 PHE A C 1
ATOM 1360 O O . PHE A 1 173 ? -5.920 11.599 7.518 1.00 92.44 173 PHE A O 1
ATOM 1367 N N . CYS A 1 174 ? -5.664 9.705 8.712 1.00 94.75 174 CYS A N 1
ATOM 1368 C CA . CYS A 1 174 ? -6.416 8.856 7.791 1.00 94.75 174 CYS A CA 1
ATOM 1369 C C . CYS A 1 174 ? -7.885 9.274 7.695 1.00 94.75 174 CYS A C 1
ATOM 1371 O O . CYS A 1 174 ? -8.505 9.041 6.660 1.00 94.75 174 CYS A O 1
ATOM 1373 N N . ASP A 1 175 ? -8.425 9.942 8.719 1.00 96.12 175 ASP A N 1
ATOM 1374 C CA . ASP A 1 175 ? -9.805 10.435 8.733 1.00 96.12 175 ASP A CA 1
ATOM 1375 C C . ASP A 1 175 ? -10.099 11.422 7.591 1.00 96.12 175 ASP A C 1
ATOM 1377 O O . ASP A 1 175 ? -11.242 11.534 7.160 1.00 96.12 175 ASP A O 1
ATOM 1381 N N . ASN A 1 176 ? -9.061 12.045 7.012 1.00 95.06 176 ASN A N 1
ATOM 1382 C CA . ASN A 1 176 ? -9.179 12.893 5.823 1.00 95.06 176 ASN A CA 1
ATOM 1383 C C . ASN A 1 176 ? -9.575 12.123 4.544 1.00 95.06 176 ASN A C 1
ATOM 1385 O O . ASN A 1 176 ? -10.027 12.748 3.587 1.00 95.06 176 ASN A O 1
ATOM 1389 N N . PHE A 1 177 ? -9.417 10.794 4.501 1.00 95.81 177 PHE A N 1
ATOM 1390 C CA . PHE A 1 177 ? -9.765 9.952 3.348 1.00 95.81 177 PHE A CA 1
ATOM 1391 C C . PHE A 1 177 ? -11.139 9.304 3.555 1.00 95.81 177 PHE A C 1
ATOM 1393 O O . PHE A 1 177 ? -11.254 8.145 3.962 1.00 95.81 177 PHE A O 1
ATOM 1400 N N . HIS A 1 178 ? -12.203 10.064 3.302 1.00 96.44 178 HIS A N 1
ATOM 1401 C CA . HIS A 1 178 ? -13.570 9.667 3.647 1.00 96.44 178 HIS A CA 1
ATOM 1402 C C . HIS A 1 178 ? -13.981 8.323 3.023 1.00 96.44 178 HIS A C 1
ATOM 1404 O O . HIS A 1 178 ? -13.842 8.089 1.822 1.00 96.44 178 HIS A O 1
ATOM 1410 N N . GLY A 1 179 ? -14.546 7.439 3.847 1.00 96.75 179 GLY A N 1
ATOM 1411 C CA . GLY A 1 179 ? -15.007 6.111 3.441 1.00 96.75 179 GLY A CA 1
ATOM 1412 C C . GLY A 1 179 ? -13.905 5.055 3.318 1.00 96.75 179 GLY A C 1
ATOM 1413 O O . GLY A 1 179 ? -14.228 3.884 3.107 1.00 96.75 179 GLY A O 1
ATOM 1414 N N . MET A 1 180 ? -12.625 5.416 3.475 1.00 98.00 180 MET A N 1
ATOM 1415 C CA . MET A 1 180 ? -11.545 4.435 3.598 1.00 98.00 180 MET A CA 1
ATOM 1416 C C . MET A 1 180 ? -11.697 3.661 4.911 1.00 98.00 180 MET A C 1
ATOM 1418 O O . MET A 1 180 ? -11.910 4.247 5.968 1.00 98.00 180 MET A O 1
ATOM 1422 N N . LYS A 1 181 ? -11.572 2.336 4.863 1.00 98.31 181 LYS A N 1
ATOM 1423 C CA . LYS A 1 181 ? -11.563 1.485 6.054 1.00 98.31 181 LYS A CA 1
ATOM 1424 C C . LYS A 1 181 ? -10.128 1.246 6.519 1.00 98.31 181 LYS A C 1
ATOM 1426 O O . LYS A 1 181 ? -9.321 0.739 5.744 1.00 98.31 181 LYS A O 1
ATOM 1431 N N . VAL A 1 182 ? -9.823 1.545 7.774 1.00 96.75 182 VAL A N 1
ATOM 1432 C CA . VAL A 1 182 ? -8.567 1.160 8.431 1.00 96.75 182 VAL A CA 1
ATOM 1433 C C . VAL A 1 182 ? -8.828 -0.099 9.249 1.00 96.75 182 VAL A C 1
ATOM 1435 O O . VAL A 1 182 ? -9.779 -0.134 10.025 1.00 96.75 182 VAL A O 1
ATOM 1438 N N . VAL A 1 183 ? -8.021 -1.140 9.056 1.00 95.62 183 VAL A N 1
ATOM 1439 C CA . VAL A 1 183 ? -8.153 -2.440 9.733 1.00 95.62 183 VAL A CA 1
ATOM 1440 C C . VAL A 1 183 ? -6.840 -2.776 10.425 1.00 95.62 183 VAL A C 1
ATOM 1442 O O . VAL A 1 183 ? -5.786 -2.679 9.804 1.00 95.62 183 VAL A O 1
ATOM 1445 N N . TRP A 1 184 ? -6.882 -3.196 11.684 1.00 93.50 184 TRP A N 1
ATOM 1446 C CA . TRP A 1 184 ? -5.694 -3.591 12.447 1.00 93.50 184 TRP A CA 1
ATOM 1447 C C . TRP A 1 184 ? -6.014 -4.740 13.401 1.00 93.50 184 TRP A C 1
ATOM 1449 O O . TRP A 1 184 ? -7.175 -5.026 13.689 1.00 93.50 184 TRP A O 1
ATOM 1459 N N . LYS A 1 185 ? -4.982 -5.413 13.914 1.00 88.19 185 LYS A N 1
ATOM 1460 C CA . LYS A 1 185 ? -5.149 -6.417 14.974 1.00 88.19 185 LYS A CA 1
ATOM 1461 C C . LYS A 1 185 ? -5.111 -5.734 16.338 1.00 88.19 185 LYS A C 1
ATOM 1463 O O . LYS A 1 185 ? -4.180 -4.982 16.617 1.00 88.19 185 LYS A O 1
ATOM 1468 N N . SER A 1 186 ? -6.121 -5.974 17.173 1.00 77.56 186 SER A N 1
ATOM 1469 C CA . SER A 1 186 ? -6.211 -5.388 18.515 1.00 77.56 186 SER A CA 1
ATOM 1470 C C . SER A 1 186 ? -5.728 -6.383 19.582 1.00 77.56 186 SER A C 1
ATOM 1472 O O . SER A 1 186 ? -6.336 -7.436 19.773 1.00 77.56 186 SER A O 1
ATOM 1474 N N . GLY A 1 187 ? -4.643 -6.039 20.289 1.00 70.19 187 GLY A N 1
ATOM 1475 C CA . GLY A 1 187 ? -4.116 -6.790 21.441 1.00 70.19 187 GLY A CA 1
ATOM 1476 C C . GLY A 1 187 ? -3.439 -8.132 21.111 1.00 70.19 187 GLY A C 1
ATOM 1477 O O . GLY A 1 187 ? -3.076 -8.407 19.971 1.00 70.19 187 GLY A O 1
ATOM 1478 N N . LEU A 1 188 ? -3.286 -8.988 22.132 1.00 64.19 188 LEU A N 1
ATOM 1479 C CA . LEU A 1 188 ? -2.713 -10.350 22.053 1.00 64.19 188 LEU A CA 1
ATOM 1480 C C . LEU A 1 188 ? -3.623 -11.384 21.345 1.00 64.19 188 LEU A C 1
ATOM 1482 O O . LEU A 1 188 ? -3.309 -12.575 21.325 1.00 64.19 188 LEU A O 1
ATOM 1486 N N . GLY A 1 189 ? -4.766 -10.958 20.802 1.00 58.81 189 GLY A N 1
ATOM 1487 C CA . GLY A 1 189 ? -5.742 -11.817 20.131 1.00 58.81 189 GLY A CA 1
ATOM 1488 C C . GLY A 1 189 ? -5.702 -11.717 18.604 1.00 58.81 189 GLY A C 1
ATOM 1489 O O . GLY A 1 189 ? -5.090 -10.828 18.022 1.00 58.81 189 GLY A O 1
ATOM 1490 N N . GLU A 1 190 ? -6.414 -12.625 17.933 1.00 66.94 190 GLU A N 1
ATOM 1491 C CA . GLU A 1 190 ? -6.604 -12.601 16.472 1.00 66.94 190 GLU A CA 1
ATOM 1492 C C . GLU A 1 190 ? -7.759 -11.689 16.019 1.00 66.94 190 GLU A C 1
ATOM 1494 O O . GLU A 1 190 ? -8.133 -11.703 14.848 1.00 66.94 190 GLU A O 1
ATOM 1499 N N . THR A 1 191 ? -8.347 -10.899 16.921 1.00 81.88 191 THR A N 1
ATOM 1500 C CA . THR A 1 191 ? -9.509 -10.071 16.586 1.00 81.88 191 THR A CA 1
ATOM 1501 C C . THR A 1 191 ? -9.090 -8.857 15.758 1.00 81.88 191 THR A C 1
ATOM 1503 O O . THR A 1 191 ? -8.320 -8.005 16.211 1.00 81.88 191 THR A O 1
ATOM 1506 N N . GLU A 1 192 ? -9.627 -8.768 14.543 1.00 90.19 192 GLU A N 1
ATOM 1507 C CA . GLU A 1 192 ? -9.494 -7.587 13.693 1.00 90.19 192 GLU A CA 1
ATOM 1508 C C . GLU A 1 192 ? -10.440 -6.485 14.184 1.00 90.19 192 GLU A C 1
ATOM 1510 O O . GLU A 1 192 ? -11.645 -6.693 14.339 1.00 90.19 192 GLU A O 1
ATOM 1515 N N . ALA A 1 193 ? -9.877 -5.310 14.442 1.00 92.00 193 ALA A N 1
ATOM 1516 C CA . ALA A 1 193 ? -10.614 -4.077 14.654 1.00 92.00 193 ALA A CA 1
ATOM 1517 C C . ALA A 1 193 ? -10.667 -3.289 13.341 1.00 92.00 193 ALA A C 1
ATOM 1519 O O . ALA A 1 193 ? -9.740 -3.347 12.530 1.00 92.00 193 ALA A O 1
ATOM 1520 N N . GLU A 1 194 ? -11.753 -2.545 13.138 1.00 95.50 194 GLU A N 1
ATOM 1521 C CA . GLU A 1 194 ? -11.926 -1.693 11.967 1.00 95.50 194 GLU A CA 1
ATOM 1522 C C . GLU A 1 194 ? -12.474 -0.312 12.328 1.00 95.50 194 GLU A C 1
ATOM 1524 O O . GLU A 1 194 ? -13.283 -0.155 13.243 1.00 95.50 194 GLU A O 1
ATOM 1529 N N . TYR A 1 195 ? -12.052 0.686 11.560 1.00 96.56 195 TYR A N 1
ATOM 1530 C CA . TYR A 1 195 ? -12.542 2.057 11.605 1.00 96.56 195 TYR A CA 1
ATOM 1531 C C . TYR A 1 195 ? -12.825 2.540 10.185 1.00 96.56 195 TYR A C 1
ATOM 1533 O O . TYR A 1 195 ? -12.087 2.210 9.258 1.00 96.56 195 TYR A O 1
ATOM 1541 N N . THR A 1 196 ? -13.891 3.315 9.999 1.00 98.12 196 THR A N 1
ATOM 1542 C CA . THR A 1 196 ? -14.203 3.939 8.707 1.00 98.12 196 THR A CA 1
ATOM 1543 C C . THR A 1 196 ? -13.885 5.424 8.795 1.00 98.12 196 THR A C 1
ATOM 1545 O O . THR A 1 196 ? -14.482 6.131 9.592 1.00 98.12 196 THR A O 1
ATOM 1548 N N . CYS A 1 197 ? -12.956 5.899 7.975 1.00 97.62 197 CYS A N 1
ATOM 1549 C CA . CYS A 1 197 ? -12.517 7.288 7.946 1.00 97.62 197 CYS A CA 1
ATOM 1550 C C . CYS A 1 197 ? -13.637 8.249 7.522 1.00 97.62 197 CYS A C 1
ATOM 1552 O O . CYS A 1 197 ? -14.455 7.934 6.651 1.00 97.62 197 CYS A O 1
ATOM 1554 N N . GLY A 1 198 ? -13.652 9.436 8.123 1.00 96.75 198 GLY A N 1
ATOM 1555 C CA . GLY A 1 198 ? -14.652 10.483 7.922 1.00 96.75 198 GLY A CA 1
ATOM 1556 C C . GLY A 1 198 ? -15.882 10.355 8.826 1.00 96.75 198 GLY A C 1
ATOM 1557 O O . GLY A 1 198 ? -16.852 11.086 8.627 1.00 96.75 198 GLY A O 1
ATOM 1558 N N . THR A 1 199 ? -15.884 9.439 9.807 1.00 96.25 199 THR A N 1
ATOM 1559 C CA . THR A 1 199 ? -16.986 9.312 10.782 1.00 96.25 199 THR A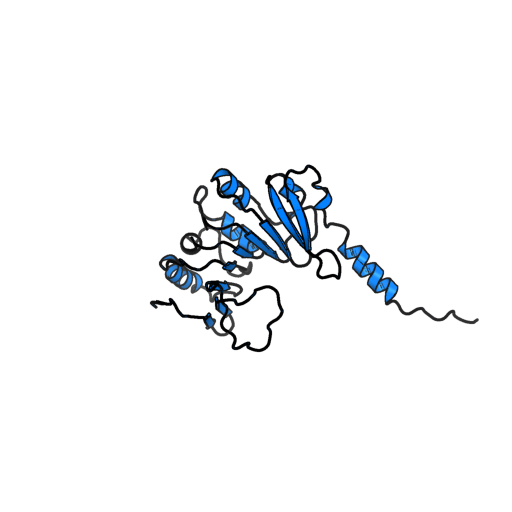 CA 1
ATOM 1560 C C . THR A 1 199 ? -16.864 10.265 11.972 1.00 96.25 199 THR A C 1
ATOM 1562 O O . THR A 1 199 ? -17.808 10.358 12.753 1.00 96.25 199 THR A O 1
ATOM 1565 N N . GLY A 1 200 ? -15.751 11.001 12.096 1.00 92.62 200 GLY A N 1
ATOM 1566 C CA . GLY A 1 200 ? -15.560 12.036 13.116 1.00 92.62 200 GLY A CA 1
ATOM 1567 C C . GLY A 1 200 ? -15.058 11.532 14.472 1.00 92.62 200 GLY A C 1
ATOM 1568 O O . GLY A 1 200 ? -15.262 12.221 15.466 1.00 92.62 200 GLY A O 1
ATOM 1569 N N . GLU A 1 201 ? -14.411 10.361 14.513 1.00 95.56 201 GLU A N 1
ATOM 1570 C CA . GLU A 1 201 ? -13.780 9.796 15.722 1.00 95.56 201 GLU A CA 1
ATOM 1571 C C . GLU A 1 201 ? -12.304 9.402 15.448 1.00 95.56 201 GLU A C 1
ATOM 1573 O O . GLU A 1 201 ? -11.919 8.238 15.643 1.00 95.56 201 GLU A O 1
ATOM 1578 N N . PRO A 1 202 ? -11.456 10.329 14.947 1.00 94.94 202 PRO A N 1
ATOM 1579 C CA . PRO A 1 202 ? -10.067 10.037 14.573 1.00 94.94 202 PRO A CA 1
ATOM 1580 C C . PRO A 1 202 ? -9.212 9.538 15.747 1.00 94.94 202 PRO A C 1
ATOM 1582 O O . PRO A 1 202 ? -8.217 8.852 15.531 1.00 94.94 202 PRO A O 1
ATOM 1585 N N . GLU A 1 203 ? -9.604 9.816 16.991 1.00 93.94 203 GLU A N 1
ATOM 1586 C CA . GLU A 1 203 ? -8.93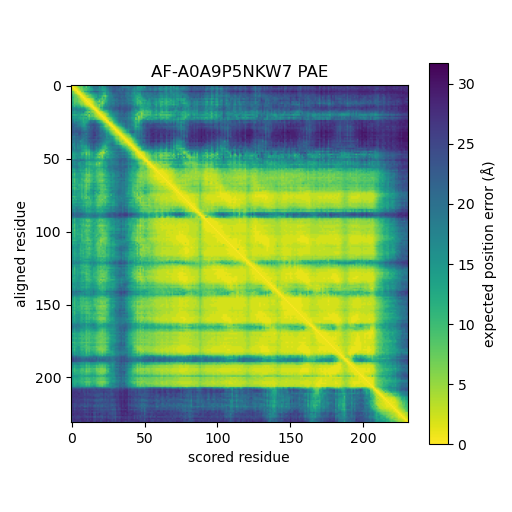6 9.334 18.201 1.00 93.94 203 GLU A CA 1
ATOM 1587 C C . GLU A 1 203 ? -8.892 7.801 18.311 1.00 93.94 203 GLU A C 1
ATOM 1589 O O . GLU A 1 203 ? -8.008 7.264 18.979 1.00 93.94 203 GLU A O 1
ATOM 1594 N N . LYS A 1 204 ? -9.783 7.078 17.614 1.00 92.94 204 LYS A N 1
ATOM 1595 C CA . LYS A 1 204 ? -9.749 5.604 17.523 1.00 92.94 204 LYS A CA 1
ATOM 1596 C C . LYS A 1 204 ? -8.535 5.078 16.758 1.00 92.94 204 LYS A C 1
ATOM 1598 O O . LYS A 1 204 ? -8.204 3.902 16.884 1.00 92.94 204 LYS A O 1
ATOM 1603 N N . LEU A 1 205 ? -7.887 5.940 15.978 1.00 93.44 205 LEU A N 1
ATOM 1604 C CA . LEU A 1 205 ? -6.682 5.642 15.212 1.00 93.44 205 LEU A CA 1
ATOM 1605 C C . LEU A 1 205 ? -5.396 6.053 15.948 1.00 93.44 205 LEU A C 1
ATOM 1607 O O . LEU A 1 205 ? -4.320 6.048 15.357 1.00 93.44 205 LEU A O 1
ATOM 1611 N N . ASN A 1 206 ? -5.465 6.409 17.232 1.00 92.06 206 ASN A N 1
ATOM 1612 C CA . ASN A 1 206 ? -4.272 6.686 18.024 1.00 92.06 206 ASN A CA 1
ATOM 1613 C C . ASN A 1 206 ? -3.793 5.420 18.753 1.00 92.06 206 ASN A C 1
ATOM 1615 O O . ASN A 1 206 ? -4.396 4.979 19.732 1.00 92.06 206 ASN A O 1
ATOM 1619 N N . PHE A 1 207 ? -2.676 4.850 18.295 1.00 87.44 207 PHE A N 1
ATOM 1620 C CA . PHE A 1 207 ? -2.084 3.629 18.857 1.00 87.44 207 PHE A CA 1
ATOM 1621 C C . PHE A 1 207 ? -0.998 3.911 19.914 1.00 87.44 207 PHE A C 1
ATOM 1623 O O . PHE A 1 207 ? -0.402 2.984 20.464 1.00 87.44 207 PHE A O 1
ATOM 1630 N N . GLY A 1 208 ? -0.745 5.184 20.242 1.00 69.94 208 GLY A N 1
ATOM 1631 C CA . GLY A 1 208 ? 0.408 5.680 21.007 1.00 69.94 208 GLY A CA 1
ATOM 1632 C C . GLY A 1 208 ? 0.517 5.305 22.493 1.00 69.94 208 GLY A C 1
ATOM 1633 O O . GLY A 1 208 ? 1.411 5.816 23.160 1.00 69.94 208 GLY A O 1
ATOM 1634 N N . TYR A 1 209 ? -0.329 4.419 23.029 1.00 53.78 209 TYR A N 1
ATOM 1635 C CA . TYR A 1 209 ? -0.258 3.989 24.439 1.00 53.78 209 TYR A CA 1
ATOM 1636 C C . TYR A 1 209 ? -0.512 2.495 24.688 1.00 53.78 209 TYR A C 1
ATOM 1638 O O . TYR A 1 209 ? -0.308 2.032 25.809 1.00 53.78 209 TYR A O 1
ATOM 1646 N N . LEU A 1 210 ? -0.936 1.722 23.684 1.00 52.09 210 LEU A N 1
ATOM 1647 C CA . LEU A 1 210 ? -1.465 0.374 23.930 1.00 52.09 210 LEU A CA 1
ATOM 1648 C C . LEU A 1 210 ? -0.380 -0.704 24.084 1.00 52.09 210 LEU A C 1
ATOM 1650 O O . LEU A 1 210 ? -0.573 -1.629 24.861 1.00 52.09 210 LEU A O 1
ATOM 1654 N N . GLN A 1 211 ? 0.787 -0.574 23.441 1.00 51.69 211 GLN A N 1
ATOM 1655 C CA . GLN A 1 211 ? 1.831 -1.608 23.559 1.00 51.69 211 GLN A CA 1
ATOM 1656 C C . GLN A 1 211 ? 2.647 -1.533 24.856 1.00 51.69 211 GLN A C 1
ATOM 1658 O O . GLN A 1 211 ? 3.007 -2.570 25.404 1.00 51.69 211 GLN A O 1
ATOM 1663 N N . ARG A 1 212 ? 2.908 -0.330 25.391 1.00 49.56 212 ARG A N 1
ATOM 1664 C CA . ARG A 1 212 ? 3.717 -0.190 26.617 1.00 49.56 212 ARG A CA 1
ATOM 1665 C C . ARG A 1 212 ? 3.024 -0.767 27.847 1.00 49.56 212 ARG A C 1
ATOM 1667 O O . ARG A 1 212 ? 3.686 -1.364 28.683 1.00 49.56 212 ARG A O 1
ATOM 1674 N N . LEU A 1 213 ? 1.706 -0.594 27.939 1.00 52.09 213 LEU A N 1
ATOM 1675 C CA . LEU A 1 213 ? 0.926 -1.115 29.059 1.00 52.09 213 LEU A CA 1
ATOM 1676 C C . LEU A 1 213 ? 0.826 -2.640 29.013 1.00 52.09 213 LEU A C 1
ATOM 1678 O O . LEU A 1 213 ? 0.946 -3.265 30.059 1.00 52.09 213 LEU A O 1
ATOM 1682 N N . ASP A 1 214 ? 0.666 -3.238 27.830 1.00 56.78 214 ASP A N 1
ATOM 1683 C CA . ASP A 1 214 ? 0.603 -4.696 27.704 1.00 56.78 214 ASP A CA 1
ATOM 1684 C C . ASP A 1 214 ? 1.958 -5.357 28.007 1.00 56.78 214 ASP A C 1
ATOM 1686 O O . ASP A 1 214 ? 1.978 -6.370 28.701 1.00 56.78 214 ASP A O 1
ATOM 1690 N N . GLU A 1 215 ? 3.089 -4.777 27.580 1.00 58.06 215 GLU A N 1
ATOM 1691 C CA . GLU A 1 215 ? 4.428 -5.287 27.928 1.00 58.06 215 GLU A CA 1
ATOM 1692 C C . GLU A 1 215 ? 4.781 -5.077 29.410 1.00 58.06 215 GLU A C 1
ATOM 1694 O O . GLU A 1 215 ? 5.222 -6.026 30.057 1.00 58.06 215 GLU A O 1
ATOM 1699 N N . GLU A 1 216 ? 4.531 -3.894 29.991 1.00 57.97 216 GLU A N 1
ATOM 1700 C CA . GLU A 1 216 ? 4.771 -3.654 31.426 1.00 57.97 216 GLU A CA 1
ATOM 1701 C C . GLU A 1 216 ? 3.863 -4.514 32.314 1.00 57.97 216 GLU A C 1
ATOM 1703 O O . GLU A 1 216 ? 4.310 -5.014 33.345 1.00 57.97 216 GLU A O 1
ATOM 1708 N N . LEU A 1 217 ? 2.598 -4.733 31.935 1.00 62.12 217 LEU A N 1
ATOM 1709 C CA . LEU A 1 217 ? 1.700 -5.624 32.674 1.00 62.12 217 LEU A CA 1
ATOM 1710 C C . LEU A 1 217 ? 2.111 -7.091 32.538 1.00 62.12 217 LEU A C 1
ATOM 1712 O O . LEU A 1 217 ? 1.983 -7.833 33.513 1.00 62.12 217 LEU A O 1
ATOM 1716 N N . LEU A 1 218 ? 2.628 -7.519 31.380 1.00 62.53 218 LEU A N 1
ATOM 1717 C CA . LEU A 1 218 ? 3.175 -8.868 31.220 1.00 62.53 218 LEU A CA 1
ATOM 1718 C C . LEU A 1 218 ? 4.450 -9.053 32.052 1.00 62.53 218 LEU A C 1
ATOM 1720 O O . LEU A 1 218 ? 4.592 -10.078 32.716 1.00 62.53 218 LEU A O 1
ATOM 1724 N N . GLU A 1 219 ? 5.356 -8.072 32.060 1.00 65.31 219 GLU A N 1
ATOM 1725 C CA . GLU A 1 219 ? 6.560 -8.100 32.899 1.00 65.31 219 GLU A CA 1
ATOM 1726 C C . GLU A 1 219 ? 6.211 -8.082 34.391 1.00 65.31 219 GLU A C 1
ATOM 1728 O O . GLU A 1 219 ? 6.784 -8.854 35.157 1.00 65.31 219 GLU A O 1
ATOM 1733 N N . LEU A 1 220 ? 5.226 -7.285 34.814 1.00 65.88 220 LEU A N 1
ATOM 1734 C CA . LEU A 1 220 ? 4.731 -7.275 36.195 1.00 65.88 220 LEU A CA 1
ATOM 1735 C C . LEU A 1 220 ? 4.030 -8.586 36.580 1.00 65.88 220 LEU A C 1
ATOM 1737 O O . LEU A 1 220 ? 4.143 -9.018 37.726 1.00 65.88 220 LEU A O 1
ATOM 1741 N N . ALA A 1 221 ? 3.329 -9.237 35.648 1.00 64.19 221 ALA A N 1
ATOM 1742 C CA . ALA A 1 221 ? 2.681 -10.529 35.879 1.00 64.19 221 ALA A CA 1
ATOM 1743 C C . ALA A 1 221 ? 3.671 -11.707 35.897 1.00 64.19 221 ALA A C 1
ATOM 1745 O O . ALA A 1 221 ? 3.408 -12.722 36.544 1.00 64.19 221 ALA A O 1
ATOM 1746 N N . LEU A 1 222 ? 4.800 -11.585 35.192 1.00 69.44 222 LEU A N 1
ATOM 1747 C CA . LEU A 1 222 ? 5.861 -12.595 35.127 1.00 69.44 222 LEU A CA 1
ATOM 1748 C C . LEU A 1 222 ? 7.008 -12.330 36.112 1.00 69.44 222 LEU A C 1
ATOM 1750 O O . LEU A 1 222 ? 7.875 -13.192 36.280 1.00 69.44 222 LEU A O 1
ATOM 1754 N N . ALA A 1 223 ? 7.019 -11.175 36.782 1.00 72.38 223 ALA A N 1
ATOM 1755 C CA . ALA A 1 223 ? 7.995 -10.864 37.811 1.00 72.38 223 ALA A CA 1
ATOM 1756 C C . ALA A 1 223 ? 7.888 -11.895 38.952 1.00 72.38 223 ALA A C 1
ATOM 1758 O O . ALA A 1 223 ? 6.808 -12.084 39.524 1.00 72.38 223 ALA A O 1
ATOM 1759 N N . PRO A 1 224 ? 8.985 -12.587 39.313 1.00 68.44 224 PRO A N 1
ATOM 1760 C CA . PRO A 1 224 ? 8.957 -13.548 40.401 1.00 68.44 224 PRO A CA 1
ATOM 1761 C C . PRO A 1 224 ? 8.575 -12.831 41.698 1.00 68.44 224 PRO A C 1
ATOM 1763 O O . PRO A 1 224 ? 9.263 -11.907 42.134 1.00 68.44 224 PRO A O 1
ATOM 1766 N N . VAL A 1 225 ? 7.479 -13.273 42.322 1.00 72.50 225 VAL A N 1
ATOM 1767 C CA . VAL A 1 225 ? 7.083 -12.830 43.661 1.00 72.50 225 VAL A CA 1
ATOM 1768 C C . VAL A 1 225 ? 8.216 -13.210 44.609 1.00 72.50 225 VAL A C 1
ATOM 1770 O O . VAL A 1 225 ? 8.382 -14.381 44.955 1.00 72.50 225 VAL A O 1
ATOM 1773 N N . LEU A 1 226 ? 9.039 -12.230 44.987 1.00 63.34 226 LEU A N 1
ATOM 1774 C CA . LEU A 1 226 ? 10.081 -12.436 45.983 1.00 63.34 226 LEU A CA 1
ATOM 1775 C C . LEU A 1 226 ? 9.396 -12.904 47.275 1.00 63.34 226 LEU A C 1
ATOM 1777 O O . LEU A 1 226 ? 8.481 -12.223 47.750 1.00 63.34 226 LEU A O 1
ATOM 1781 N N . PRO A 1 227 ? 9.781 -14.064 47.837 1.00 63.47 227 PRO A N 1
ATOM 1782 C CA . PRO A 1 227 ? 9.191 -14.527 49.079 1.00 63.47 227 PRO A CA 1
ATOM 1783 C C . PRO A 1 227 ? 9.442 -13.475 50.170 1.00 63.47 227 PRO A C 1
ATOM 1785 O O . PRO A 1 227 ? 10.521 -12.874 50.198 1.00 63.47 227 PRO A O 1
ATOM 1788 N N . PRO A 1 228 ? 8.466 -13.222 51.058 1.00 66.06 228 PRO A N 1
ATOM 1789 C CA . PRO A 1 228 ? 8.648 -12.270 52.140 1.00 66.06 228 PRO A CA 1
ATOM 1790 C C . PRO A 1 228 ? 9.848 -12.712 52.978 1.00 66.06 228 PRO A C 1
ATOM 1792 O O . PRO A 1 228 ? 9.887 -13.838 53.475 1.00 66.06 228 PRO A O 1
ATOM 1795 N N . ASN A 1 229 ? 10.846 -11.833 53.095 1.00 66.12 229 ASN A N 1
ATOM 1796 C CA . ASN A 1 229 ? 11.992 -12.050 53.967 1.00 66.12 229 ASN A CA 1
ATOM 1797 C C . ASN A 1 229 ? 11.476 -12.200 55.402 1.00 66.12 229 ASN A C 1
ATOM 1799 O O . ASN A 1 229 ? 11.076 -11.217 56.025 1.00 66.12 229 ASN A O 1
ATOM 1803 N N . PHE A 1 230 ? 11.466 -13.428 55.915 1.00 55.53 230 PHE A N 1
ATOM 1804 C CA . PHE A 1 230 ? 11.269 -13.680 57.335 1.00 55.53 230 PHE A CA 1
ATOM 1805 C C . PHE A 1 230 ? 12.559 -13.275 58.059 1.00 55.53 230 PHE A C 1
ATOM 1807 O O . PHE A 1 230 ? 13.602 -13.899 57.854 1.00 55.53 230 PHE A O 1
ATOM 1814 N N . GLN A 1 231 ? 12.482 -12.179 58.821 1.00 67.19 231 GLN A N 1
ATOM 1815 C CA . GLN A 1 231 ? 13.496 -11.766 59.799 1.00 67.19 231 GLN A CA 1
ATOM 1816 C C . GLN A 1 231 ? 13.423 -12.629 61.057 1.00 67.19 231 GLN A C 1
ATOM 1818 O O . GLN A 1 231 ? 12.291 -13.002 61.445 1.00 67.19 231 GLN A O 1
#

pLDDT: mean 72.79, std 20.88, range [25.14, 98.31]